Protein AF-H0EUZ5-F1 (afdb_monomer)

Organism: Glarea lozoyensis (strain ATCC 74030 / MF5533) (NCBI:txid1104152)

Structure (mmCIF, N/CA/C/O backbone):
data_AF-H0EUZ5-F1
#
_entry.id   AF-H0EUZ5-F1
#
loop_
_atom_site.group_PDB
_atom_site.id
_atom_site.type_symbol
_atom_site.label_atom_id
_atom_site.label_alt_id
_atom_site.label_comp_id
_atom_site.label_asym_id
_atom_site.label_entity_id
_atom_site.label_seq_id
_atom_site.pdbx_PDB_ins_code
_atom_site.Cartn_x
_atom_site.Cartn_y
_atom_site.Cartn_z
_atom_site.occupancy
_atom_site.B_iso_or_equiv
_atom_site.auth_seq_id
_atom_site.auth_comp_id
_atom_site.auth_asym_id
_atom_site.auth_atom_id
_atom_site.pdbx_PDB_model_num
ATOM 1 N N . MET A 1 1 ? 1.566 -25.638 5.593 1.00 49.09 1 MET A N 1
ATOM 2 C CA . MET A 1 1 ? 2.694 -25.574 6.559 1.00 49.09 1 MET A CA 1
ATOM 3 C C . MET A 1 1 ? 3.064 -24.115 6.794 1.00 49.09 1 MET A C 1
ATOM 5 O O . MET A 1 1 ? 2.812 -23.315 5.905 1.00 49.09 1 MET A O 1
ATOM 9 N N . ARG A 1 2 ? 3.660 -23.761 7.942 1.00 77.12 2 ARG A N 1
ATOM 10 C CA . ARG A 1 2 ? 4.286 -22.441 8.168 1.00 77.12 2 ARG A CA 1
ATOM 11 C C . ARG A 1 2 ? 5.804 -22.617 8.053 1.00 77.12 2 ARG A C 1
ATOM 13 O O . ARG A 1 2 ? 6.434 -23.041 9.011 1.00 77.12 2 ARG A O 1
ATOM 20 N N . GLY A 1 3 ? 6.345 -22.430 6.847 1.00 88.50 3 GLY A N 1
ATOM 21 C CA . GLY A 1 3 ? 7.691 -22.904 6.476 1.00 88.50 3 GLY A CA 1
ATOM 22 C C . GLY A 1 3 ? 8.871 -22.151 7.104 1.00 88.50 3 GLY A C 1
ATOM 23 O O . GLY A 1 3 ? 9.966 -22.698 7.162 1.00 88.50 3 GLY A O 1
ATOM 24 N N . SER A 1 4 ? 8.654 -20.929 7.594 1.00 92.00 4 SER A N 1
ATOM 25 C CA . SER A 1 4 ? 9.630 -20.151 8.363 1.00 92.00 4 SER A CA 1
ATOM 26 C C . SER A 1 4 ? 8.898 -19.291 9.403 1.00 92.00 4 SER A C 1
ATOM 28 O O . SER A 1 4 ? 7.785 -18.842 9.113 1.00 92.00 4 SER A O 1
ATOM 30 N N . PRO A 1 5 ? 9.479 -19.034 10.592 1.00 90.06 5 PRO A N 1
ATOM 31 C CA . PRO A 1 5 ? 8.932 -18.078 11.557 1.00 90.06 5 PRO A CA 1
ATOM 32 C C . PRO A 1 5 ? 9.196 -16.608 11.182 1.00 90.06 5 PRO A C 1
ATOM 34 O O . PRO A 1 5 ? 8.524 -15.728 11.711 1.00 90.06 5 PRO A O 1
ATOM 37 N N . LEU A 1 6 ? 10.165 -16.331 10.300 1.00 92.25 6 LEU A N 1
ATOM 38 C CA . LEU A 1 6 ? 10.558 -14.979 9.887 1.00 92.25 6 LEU A CA 1
ATOM 39 C C . LEU A 1 6 ? 11.076 -14.976 8.439 1.00 92.25 6 LEU A C 1
ATOM 41 O O . LEU A 1 6 ? 11.620 -15.972 7.960 1.00 92.25 6 LEU A O 1
ATOM 45 N N . GLY A 1 7 ? 10.939 -13.847 7.748 1.00 91.69 7 GLY A N 1
ATOM 46 C CA . GLY A 1 7 ? 11.556 -13.592 6.448 1.00 91.69 7 GLY A CA 1
ATOM 47 C C . GLY A 1 7 ? 12.096 -12.166 6.380 1.00 91.69 7 GLY A C 1
ATOM 48 O O . GLY A 1 7 ? 11.590 -11.278 7.062 1.00 91.69 7 GLY A O 1
ATOM 49 N N . VAL A 1 8 ? 13.122 -11.954 5.557 1.00 91.06 8 VAL A N 1
ATOM 50 C CA . VAL A 1 8 ? 13.682 -10.631 5.251 1.00 91.06 8 VAL A CA 1
ATOM 51 C C . VAL A 1 8 ? 13.545 -10.408 3.750 1.00 91.06 8 VAL A C 1
ATOM 53 O O . VAL A 1 8 ? 13.836 -11.305 2.962 1.00 91.06 8 VAL A O 1
ATOM 56 N N . GLY A 1 9 ? 13.093 -9.221 3.357 1.00 88.12 9 GLY A N 1
ATOM 57 C CA . GLY A 1 9 ? 12.914 -8.835 1.961 1.00 88.12 9 GLY A CA 1
ATOM 58 C C . GLY A 1 9 ? 13.199 -7.352 1.757 1.00 88.12 9 GLY A C 1
ATOM 59 O O . GLY A 1 9 ? 13.619 -6.652 2.677 1.00 88.12 9 GLY A O 1
ATOM 60 N N . THR A 1 10 ? 12.946 -6.864 0.548 1.00 84.06 10 THR A N 1
ATOM 61 C CA . THR A 1 10 ? 13.006 -5.439 0.208 1.00 84.06 10 THR A CA 1
ATOM 62 C C . THR A 1 10 ? 11.637 -4.982 -0.280 1.00 84.06 10 THR A C 1
ATOM 64 O O . THR A 1 10 ? 10.907 -5.745 -0.903 1.00 84.06 10 THR A O 1
ATOM 67 N N . ASP A 1 11 ? 11.258 -3.736 0.001 1.00 78.88 11 ASP A N 1
ATOM 68 C CA . ASP A 1 11 ? 9.996 -3.163 -0.470 1.00 78.88 11 ASP A CA 1
ATOM 69 C C . ASP A 1 11 ? 10.265 -1.796 -1.089 1.00 78.88 11 ASP A C 1
ATOM 71 O O . ASP A 1 11 ? 10.503 -0.810 -0.391 1.00 78.88 11 ASP A O 1
ATOM 75 N N . ILE A 1 12 ? 10.201 -1.733 -2.416 1.00 80.75 12 ILE A N 1
ATOM 76 C CA . ILE A 1 12 ? 10.247 -0.473 -3.158 1.00 80.75 12 ILE A CA 1
ATOM 77 C C . ILE A 1 12 ? 8.805 -0.013 -3.419 1.00 80.75 12 ILE A C 1
ATOM 79 O O . ILE A 1 12 ? 8.372 0.975 -2.826 1.00 80.75 12 ILE A O 1
ATOM 83 N N . GLY A 1 13 ? 8.036 -0.780 -4.201 1.00 81.06 13 GLY A N 1
ATOM 84 C CA . GLY A 1 13 ? 6.634 -0.484 -4.538 1.00 81.06 13 GLY A CA 1
ATOM 85 C C . GLY A 1 13 ? 5.563 -1.317 -3.814 1.00 81.06 13 GLY A C 1
ATOM 86 O O . GLY A 1 13 ? 4.389 -1.141 -4.105 1.00 81.06 13 GLY A O 1
ATOM 87 N N . GLY A 1 14 ? 5.919 -2.217 -2.890 1.00 84.81 14 GLY A N 1
ATOM 88 C CA . GLY A 1 14 ? 4.963 -3.159 -2.275 1.00 84.81 14 GLY A CA 1
ATOM 89 C C . GLY A 1 14 ? 5.522 -4.528 -1.883 1.00 84.81 14 GLY A C 1
ATOM 90 O O . GLY A 1 14 ? 4.814 -5.309 -1.259 1.00 84.81 14 GLY A O 1
ATOM 91 N N . SER A 1 15 ? 6.767 -4.847 -2.242 1.00 90.62 15 SER A N 1
ATOM 92 C CA . SER A 1 15 ? 7.254 -6.234 -2.294 1.00 90.62 15 SER A CA 1
ATOM 93 C C . SER A 1 15 ? 7.484 -6.952 -0.948 1.00 90.62 15 SER A C 1
ATOM 95 O O . SER A 1 15 ? 7.800 -8.137 -0.970 1.00 90.62 15 SER A O 1
ATOM 97 N N . ILE A 1 16 ? 7.272 -6.299 0.204 1.00 89.06 16 ILE A N 1
ATOM 98 C CA . ILE A 1 16 ? 7.071 -6.983 1.502 1.00 89.06 16 ILE A CA 1
ATOM 99 C C . ILE A 1 16 ? 5.571 -7.066 1.807 1.00 89.06 16 ILE A C 1
ATOM 101 O O . ILE A 1 16 ? 5.042 -8.129 2.124 1.00 89.06 16 ILE A O 1
ATOM 105 N N . ARG A 1 17 ? 4.871 -5.935 1.687 1.00 91.69 17 ARG A N 1
ATOM 106 C CA . ARG A 1 17 ? 3.477 -5.766 2.119 1.00 91.69 17 ARG A CA 1
ATOM 107 C C . ARG A 1 17 ? 2.480 -6.588 1.299 1.00 91.69 17 ARG A C 1
ATOM 109 O O . ARG A 1 17 ? 1.620 -7.235 1.882 1.00 91.69 17 ARG A O 1
ATOM 116 N N . ILE A 1 18 ? 2.630 -6.632 -0.026 1.00 92.25 18 ILE A N 1
ATOM 117 C CA . ILE A 1 18 ? 1.763 -7.394 -0.943 1.00 92.25 18 ILE A CA 1
ATOM 118 C C . ILE A 1 18 ? 1.822 -8.910 -0.662 1.00 92.25 18 ILE A C 1
ATOM 120 O O . ILE A 1 18 ? 0.768 -9.495 -0.407 1.00 92.25 18 ILE A O 1
ATOM 124 N N . PRO A 1 19 ? 2.998 -9.579 -0.648 1.00 94.19 19 PRO A N 1
ATOM 125 C CA . PRO A 1 19 ? 3.043 -11.002 -0.321 1.00 94.19 19 PRO A CA 1
ATOM 126 C C . PRO A 1 19 ? 2.633 -11.288 1.129 1.00 94.19 19 PRO A C 1
ATOM 128 O O . PRO A 1 19 ? 2.000 -12.319 1.358 1.00 94.19 19 PRO A O 1
ATOM 131 N N . SER A 1 20 ? 2.904 -10.393 2.092 1.00 92.38 20 SER A N 1
ATOM 132 C CA . SER A 1 20 ? 2.361 -10.547 3.449 1.00 92.38 20 SER A CA 1
ATOM 133 C C . SER A 1 20 ? 0.829 -10.494 3.466 1.00 92.38 20 SER A C 1
ATOM 135 O O . SER A 1 20 ? 0.216 -11.388 4.046 1.00 92.38 20 SER A O 1
ATOM 137 N N . ALA A 1 21 ? 0.203 -9.536 2.771 1.00 93.56 21 ALA A N 1
ATOM 138 C CA . ALA A 1 21 ? -1.253 -9.428 2.665 1.00 93.56 21 ALA A CA 1
ATOM 139 C C . ALA A 1 21 ? -1.886 -10.715 2.115 1.00 93.56 21 ALA A C 1
ATOM 141 O O . ALA A 1 21 ? -2.706 -11.336 2.791 1.00 93.56 21 ALA A O 1
ATOM 142 N N . PHE A 1 22 ? -1.446 -11.165 0.935 1.00 93.31 22 PHE A N 1
ATOM 143 C CA . PHE A 1 22 ? -2.007 -12.344 0.259 1.00 93.31 22 PHE A CA 1
ATOM 144 C C . PHE A 1 22 ? -1.802 -13.661 1.031 1.00 93.31 22 PHE A C 1
ATOM 146 O O . PHE A 1 22 ? -2.534 -14.621 0.804 1.00 93.31 22 PHE A O 1
ATOM 153 N N . ASN A 1 23 ? -0.837 -13.721 1.956 1.00 93.44 23 ASN A N 1
ATOM 154 C CA . ASN A 1 23 ? -0.576 -14.898 2.794 1.00 93.44 23 ASN A CA 1
ATOM 155 C C . ASN A 1 23 ? -1.102 -14.758 4.238 1.00 93.44 23 ASN A C 1
ATOM 157 O O . ASN A 1 23 ? -0.876 -15.653 5.055 1.00 93.44 23 ASN A O 1
ATOM 161 N N . GLY A 1 24 ? -1.796 -13.664 4.579 1.00 92.00 24 GLY A N 1
ATOM 162 C CA . GLY A 1 24 ? -2.317 -13.429 5.932 1.00 92.00 24 GLY A CA 1
ATOM 163 C C . GLY A 1 24 ? -1.220 -13.231 6.985 1.00 92.00 24 GLY A C 1
ATOM 164 O O . GLY A 1 24 ? -1.375 -13.645 8.135 1.00 92.00 24 GLY A O 1
ATOM 165 N N . LEU A 1 25 ? -0.094 -12.644 6.581 1.00 92.88 25 LEU A N 1
ATOM 166 C CA . LEU A 1 25 ? 1.075 -12.372 7.414 1.00 92.88 25 LEU A CA 1
ATOM 167 C C . LEU A 1 25 ? 1.174 -10.879 7.746 1.00 92.88 25 LEU A C 1
ATOM 169 O O . LEU A 1 25 ? 0.612 -10.024 7.064 1.00 92.88 25 LEU A O 1
ATOM 173 N N . TYR A 1 26 ? 1.960 -10.568 8.772 1.00 92.25 26 TYR A N 1
ATOM 174 C CA . TYR A 1 26 ? 2.408 -9.203 9.036 1.00 92.25 26 TYR A CA 1
ATOM 175 C C . TYR A 1 26 ? 3.573 -8.840 8.094 1.00 92.25 26 TYR A C 1
ATOM 177 O O . TYR A 1 26 ? 4.283 -9.727 7.611 1.00 92.25 26 TYR A O 1
ATOM 185 N N . GLY A 1 27 ? 3.791 -7.557 7.801 1.00 88.56 27 GLY A N 1
ATOM 186 C CA . GLY A 1 27 ? 4.891 -7.120 6.930 1.00 88.56 27 GLY A CA 1
ATOM 187 C C . GLY A 1 27 ? 5.216 -5.634 7.055 1.00 88.56 27 GLY A C 1
ATOM 188 O O . GLY A 1 27 ? 4.403 -4.794 6.680 1.00 88.56 27 GLY A O 1
ATOM 189 N N . LEU A 1 28 ? 6.415 -5.314 7.549 1.00 87.31 28 LEU A N 1
ATOM 190 C CA . LEU A 1 28 ? 6.879 -3.951 7.829 1.00 87.31 28 LEU A CA 1
ATOM 191 C C . LEU A 1 28 ? 7.831 -3.428 6.737 1.00 87.31 28 LEU A C 1
ATOM 193 O O . LEU A 1 28 ? 8.792 -4.107 6.377 1.00 87.31 28 LEU A O 1
ATOM 197 N N . LYS A 1 29 ? 7.631 -2.184 6.284 1.00 81.31 29 LYS A N 1
ATOM 198 C CA . LYS A 1 29 ? 8.659 -1.358 5.627 1.00 81.31 29 LYS A CA 1
ATOM 199 C C . LYS A 1 29 ? 9.165 -0.289 6.618 1.00 81.31 29 LYS A C 1
ATOM 201 O O . LYS A 1 29 ? 8.488 0.727 6.755 1.00 81.31 29 LYS A O 1
ATOM 206 N N . PRO A 1 30 ? 10.331 -0.480 7.265 1.00 74.31 30 PRO A N 1
ATOM 207 C CA . PRO A 1 30 ? 10.864 0.443 8.274 1.00 74.31 30 PRO A CA 1
ATOM 208 C C . PRO A 1 30 ? 11.352 1.788 7.702 1.00 74.31 30 PRO A C 1
ATOM 210 O O . PRO A 1 30 ? 11.624 1.914 6.503 1.00 74.31 30 PRO A O 1
ATOM 213 N N . THR A 1 31 ? 11.516 2.781 8.581 1.00 63.91 31 THR A N 1
ATOM 214 C CA . THR A 1 31 ? 12.093 4.109 8.311 1.00 63.91 31 THR A CA 1
ATOM 215 C C . THR A 1 31 ? 13.015 4.698 9.388 1.00 63.91 31 THR A C 1
ATOM 217 O O . THR A 1 31 ? 13.812 5.567 9.030 1.00 63.91 31 THR A O 1
ATOM 220 N N . GLY A 1 32 ? 12.943 4.280 10.654 1.00 49.34 32 GLY A N 1
ATOM 221 C CA . GLY A 1 32 ? 13.714 4.827 11.786 1.00 49.34 32 GLY A CA 1
ATOM 222 C C . GLY A 1 32 ? 12.918 4.908 13.101 1.00 49.34 32 GLY A C 1
ATOM 223 O O . GLY A 1 32 ? 11.701 4.801 13.089 1.00 49.34 32 GLY A O 1
ATOM 224 N N . THR A 1 33 ? 13.604 5.097 14.231 1.00 37.22 33 THR A N 1
ATOM 225 C CA . THR A 1 33 ? 13.121 4.678 15.566 1.00 37.22 33 THR A CA 1
ATOM 226 C C . THR A 1 33 ? 12.566 5.799 16.473 1.00 37.22 33 THR A C 1
ATOM 228 O O . THR A 1 33 ? 13.329 6.712 16.817 1.00 37.22 33 THR A O 1
ATOM 231 N N . ILE A 1 34 ? 11.319 5.689 16.963 1.00 47.00 34 ILE A N 1
ATOM 232 C CA . ILE A 1 34 ? 10.728 6.448 18.094 1.00 47.00 34 ILE A CA 1
ATOM 233 C C . ILE A 1 34 ? 9.673 5.595 18.848 1.00 47.00 34 ILE A C 1
ATOM 235 O O . ILE A 1 34 ? 8.703 5.132 18.256 1.00 47.00 34 ILE A O 1
ATOM 239 N N . ASN A 1 35 ? 9.789 5.526 20.184 1.00 48.91 35 ASN A N 1
ATOM 240 C CA . ASN A 1 35 ? 8.857 4.853 21.113 1.00 48.91 35 ASN A CA 1
ATOM 241 C C . ASN A 1 35 ? 7.385 5.364 21.084 1.00 48.91 35 ASN A C 1
ATOM 243 O O . ASN A 1 35 ? 7.139 6.547 20.808 1.00 48.91 35 ASN A O 1
ATOM 247 N N . PRO A 1 36 ? 6.405 4.528 21.491 1.00 54.78 36 PRO A N 1
ATOM 248 C CA . PRO A 1 36 ? 4.981 4.874 21.540 1.00 54.78 36 PRO A CA 1
ATOM 249 C C . PRO A 1 36 ? 4.582 5.753 22.745 1.00 54.78 36 PRO A C 1
ATOM 251 O O . PRO A 1 36 ? 5.162 5.637 23.829 1.00 54.78 36 PRO A O 1
ATOM 254 N N . PRO A 1 37 ? 3.532 6.588 22.611 1.00 55.91 37 PRO A N 1
ATOM 255 C CA . PRO A 1 37 ? 2.897 7.285 23.727 1.00 55.91 37 PRO A CA 1
ATOM 256 C C . PRO A 1 37 ? 1.645 6.541 24.241 1.00 55.91 37 PRO A C 1
ATOM 258 O O . PRO A 1 37 ? 0.758 6.177 23.472 1.00 55.91 37 PRO A O 1
ATOM 261 N N . SER A 1 38 ? 1.507 6.389 25.560 1.00 63.91 38 SER A N 1
ATOM 262 C CA . SER A 1 38 ? 0.356 5.742 26.217 1.00 63.91 38 SER A CA 1
ATOM 263 C C . SER A 1 38 ? -0.889 6.648 26.288 1.00 63.91 38 SER A C 1
ATOM 265 O O . SER A 1 38 ? -1.308 7.082 27.363 1.00 63.91 38 SER A O 1
ATOM 267 N N . ARG A 1 39 ? -1.487 6.966 25.132 1.00 76.31 39 ARG A N 1
ATOM 268 C CA . ARG A 1 39 ? -2.621 7.906 25.002 1.00 76.31 39 ARG A CA 1
ATOM 269 C C . ARG A 1 39 ? -3.702 7.447 24.016 1.00 76.31 39 ARG A C 1
ATOM 271 O O . ARG A 1 39 ? -3.495 6.525 23.236 1.00 76.31 39 ARG A O 1
ATOM 278 N N . LYS A 1 40 ? -4.830 8.175 23.987 1.00 82.81 40 LYS A N 1
ATOM 279 C CA . LYS A 1 40 ? -5.768 8.153 22.850 1.00 82.81 40 LYS A CA 1
ATOM 280 C C . LYS A 1 40 ? -5.005 8.495 21.562 1.00 82.81 40 LYS A C 1
ATOM 282 O O . LYS A 1 40 ? -4.223 9.447 21.539 1.00 82.81 40 LYS A O 1
ATOM 287 N N . LEU A 1 41 ? -5.263 7.732 20.506 1.00 83.69 41 LEU A N 1
ATOM 288 C CA . LEU A 1 41 ? -4.671 7.907 19.175 1.00 83.69 41 LEU A CA 1
ATOM 289 C C . LEU A 1 41 ? -5.706 8.465 18.195 1.00 83.69 41 LEU A C 1
ATO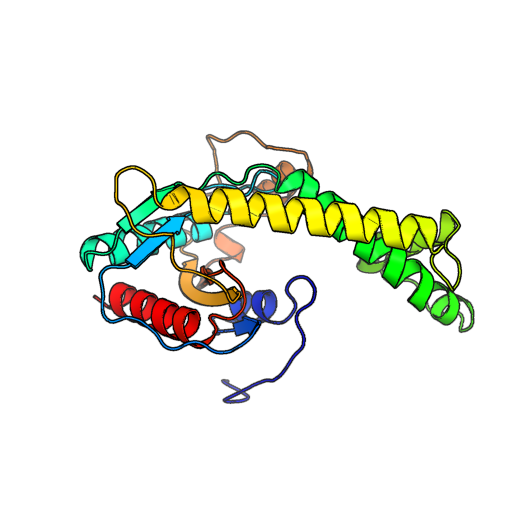M 291 O O . LEU A 1 41 ? -6.912 8.304 18.423 1.00 83.69 41 LEU A O 1
ATOM 295 N N . ARG A 1 42 ? -5.231 9.103 17.120 1.00 86.88 42 ARG A N 1
ATOM 296 C CA . ARG A 1 42 ? -6.073 9.630 16.036 1.00 86.88 42 ARG A CA 1
ATOM 297 C C . ARG A 1 42 ? -5.626 9.049 14.699 1.00 86.88 42 ARG A C 1
ATOM 299 O O . ARG A 1 42 ? -4.526 9.355 14.247 1.00 86.88 42 ARG A O 1
ATOM 306 N N . PHE A 1 43 ? -6.494 8.253 14.083 1.00 86.81 43 PHE A N 1
ATOM 307 C CA . PHE A 1 43 ? -6.247 7.559 12.821 1.00 86.81 43 PHE A CA 1
ATOM 308 C C . PHE A 1 43 ? -7.027 8.208 11.673 1.00 86.81 43 PHE A C 1
ATOM 310 O O . PHE A 1 43 ? -8.243 8.388 11.766 1.00 86.81 43 PHE A O 1
ATOM 317 N N . GLY A 1 44 ? -6.348 8.497 10.566 1.00 90.69 44 GLY A N 1
ATOM 318 C CA . GLY A 1 44 ? -6.999 8.788 9.290 1.00 90.69 44 GLY A CA 1
ATOM 319 C C . GLY A 1 44 ? -7.285 7.491 8.540 1.00 90.69 44 GLY A C 1
ATOM 320 O O . GLY A 1 44 ? -6.403 6.641 8.436 1.00 90.69 44 GLY A O 1
ATOM 321 N N . ILE A 1 45 ? -8.493 7.327 8.003 1.00 92.56 45 ILE A N 1
ATOM 322 C CA . ILE A 1 45 ? -8.875 6.148 7.216 1.00 92.56 45 ILE A CA 1
ATOM 323 C C . ILE A 1 45 ? -9.234 6.531 5.778 1.00 92.56 45 ILE A C 1
ATOM 325 O O . ILE A 1 45 ? -10.013 7.450 5.541 1.00 92.56 45 ILE A O 1
ATOM 329 N N . ILE A 1 46 ? -8.674 5.802 4.813 1.00 94.31 46 ILE A N 1
ATOM 330 C CA . ILE A 1 46 ? -9.124 5.809 3.417 1.00 94.31 46 ILE A CA 1
ATOM 331 C C . ILE A 1 46 ? -10.101 4.636 3.294 1.00 94.31 46 ILE A C 1
ATOM 333 O O . ILE A 1 46 ? -9.679 3.482 3.310 1.00 94.31 46 ILE A O 1
ATOM 337 N N . SER A 1 47 ? -11.405 4.916 3.287 1.00 91.19 47 SER A N 1
ATOM 338 C CA . SER A 1 47 ? -12.451 3.912 3.548 1.00 91.19 47 SER A CA 1
ATOM 339 C C . SER A 1 47 ? -12.985 3.166 2.319 1.00 91.19 47 SER A C 1
ATOM 341 O O . SER A 1 47 ? -13.514 2.066 2.477 1.00 91.19 47 SER A O 1
ATOM 343 N N . ASP A 1 48 ? -12.847 3.729 1.113 1.00 92.00 48 ASP A N 1
ATOM 344 C CA . ASP A 1 48 ? -13.460 3.191 -0.115 1.00 92.00 48 ASP A CA 1
ATOM 345 C C . ASP A 1 48 ? -12.513 3.115 -1.324 1.00 92.00 48 ASP A C 1
ATOM 347 O O . ASP A 1 48 ? -12.471 2.085 -1.996 1.00 92.00 48 ASP A O 1
ATOM 351 N N . ASN A 1 49 ? -11.759 4.179 -1.618 1.00 94.31 49 ASN A N 1
ATOM 352 C CA . ASN A 1 49 ? -10.885 4.270 -2.790 1.00 94.31 49 ASN A CA 1
ATOM 353 C C . ASN A 1 49 ? -9.693 5.211 -2.546 1.00 94.31 49 ASN A C 1
ATOM 355 O O . ASN A 1 49 ? -9.787 6.112 -1.713 1.00 94.31 49 ASN A O 1
ATOM 359 N N . ASP A 1 50 ? -8.596 5.026 -3.286 1.00 93.62 50 ASP A N 1
ATOM 360 C 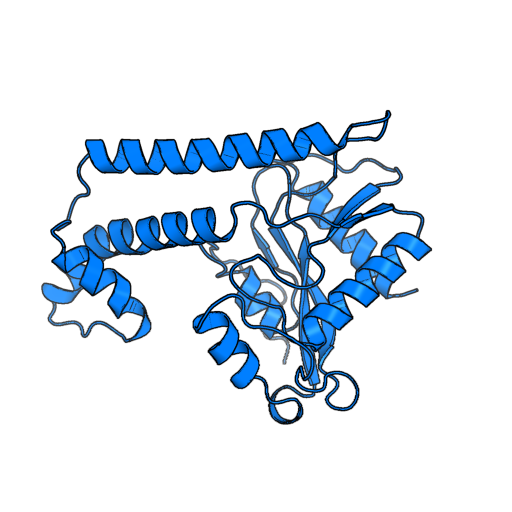CA . ASP A 1 50 ? -7.395 5.882 -3.240 1.00 93.62 50 ASP A CA 1
ATOM 361 C C . ASP A 1 50 ? -7.357 6.949 -4.359 1.00 93.62 50 ASP A C 1
ATOM 363 O O . ASP A 1 50 ? -6.320 7.547 -4.635 1.00 93.62 50 ASP A O 1
ATOM 367 N N . GLY A 1 51 ? -8.485 7.200 -5.028 1.00 94.44 51 GLY A N 1
ATOM 368 C CA . GLY A 1 51 ? -8.583 8.109 -6.174 1.00 94.44 51 GLY A CA 1
ATOM 369 C C . GLY A 1 51 ? -8.104 7.530 -7.516 1.00 94.44 51 GLY A C 1
ATOM 370 O O . GLY A 1 51 ? -8.498 8.057 -8.556 1.00 94.44 51 GLY A O 1
ATOM 371 N N . GLU A 1 52 ? -7.327 6.442 -7.527 1.00 93.81 52 GLU A N 1
ATOM 372 C CA . GLU A 1 52 ? -6.926 5.700 -8.736 1.00 93.81 52 GLU A CA 1
ATOM 373 C C . GLU A 1 52 ? -7.614 4.322 -8.804 1.00 93.81 52 GLU A C 1
ATOM 375 O O . GLU A 1 52 ? -7.934 3.847 -9.897 1.00 93.81 52 GLU A O 1
ATOM 380 N N . ILE A 1 53 ? -7.855 3.685 -7.656 1.00 94.69 53 ILE A N 1
ATOM 381 C CA . ILE A 1 53 ? -8.471 2.366 -7.494 1.00 94.69 53 ILE A CA 1
ATOM 382 C C . ILE A 1 53 ? -9.474 2.388 -6.332 1.00 94.69 53 ILE A C 1
ATOM 384 O O . ILE A 1 53 ? -9.190 2.834 -5.217 1.00 94.69 53 ILE A O 1
ATOM 388 N N . SER A 1 54 ? -10.648 1.825 -6.588 1.00 96.25 54 SER A N 1
ATOM 389 C CA . SER A 1 54 ? -11.677 1.497 -5.610 1.00 96.25 54 SER A CA 1
ATOM 390 C C . SER A 1 54 ? -11.385 0.137 -4.980 1.00 96.25 54 SER A C 1
ATOM 392 O O . SER A 1 54 ? -11.054 -0.826 -5.672 1.00 96.25 54 SER A O 1
ATOM 394 N N . ALA A 1 55 ? -11.520 0.023 -3.662 1.00 95.50 55 ALA A N 1
ATOM 395 C CA . ALA A 1 55 ? -11.209 -1.196 -2.925 1.00 95.50 55 ALA A CA 1
ATOM 396 C C . ALA A 1 55 ? -12.244 -2.306 -3.192 1.00 95.50 55 ALA A C 1
ATOM 398 O O . ALA A 1 55 ? -13.445 -2.042 -3.328 1.00 95.50 55 ALA A O 1
ATOM 399 N N . HIS A 1 56 ? -11.820 -3.571 -3.261 1.00 96.38 56 HIS A N 1
ATOM 400 C CA . HIS A 1 56 ? -12.763 -4.693 -3.354 1.00 96.38 56 HIS A CA 1
ATOM 401 C C . HIS A 1 56 ? -13.616 -4.811 -2.071 1.00 96.38 56 HIS A C 1
ATOM 403 O O . HIS A 1 56 ? -13.130 -4.463 -0.988 1.00 96.38 56 HIS A O 1
ATOM 409 N N . PRO A 1 57 ? -14.856 -5.338 -2.152 1.00 96.62 57 PRO A N 1
ATOM 410 C CA . PRO A 1 57 ? -15.757 -5.523 -1.007 1.00 96.62 57 PRO A CA 1
ATOM 411 C C . PRO A 1 57 ? -15.123 -6.065 0.296 1.00 96.62 57 PRO A C 1
ATOM 413 O O . PRO A 1 57 ? -15.337 -5.434 1.338 1.00 96.62 57 PRO A O 1
ATOM 416 N N . PRO A 1 58 ? -14.285 -7.131 0.293 1.00 97.12 58 PRO A N 1
ATOM 417 C CA . PRO A 1 58 ? -13.682 -7.639 1.529 1.00 97.12 58 PRO A CA 1
ATOM 418 C C . PRO A 1 58 ? -12.735 -6.634 2.201 1.00 97.12 58 PRO A C 1
ATOM 420 O O . PRO A 1 58 ? -12.650 -6.590 3.430 1.00 97.12 58 PRO A O 1
ATOM 423 N N . ILE A 1 59 ? -12.051 -5.790 1.421 1.00 96.69 59 ILE A N 1
ATOM 424 C CA . ILE A 1 59 ? -11.146 -4.756 1.940 1.00 96.69 59 ILE A CA 1
ATOM 425 C C . ILE A 1 59 ? -11.950 -3.652 2.639 1.00 96.69 59 ILE A C 1
ATOM 427 O O . ILE A 1 59 ? -11.609 -3.266 3.757 1.00 96.69 59 ILE A O 1
ATOM 431 N N . VAL A 1 60 ? -13.059 -3.205 2.035 1.00 96.19 60 VAL A N 1
ATOM 432 C CA . VAL A 1 60 ? -13.981 -2.219 2.638 1.00 96.19 60 VAL A CA 1
ATOM 433 C C . VAL A 1 60 ? -14.585 -2.760 3.936 1.00 96.19 60 VAL A C 1
ATOM 435 O O . VAL A 1 60 ? -14.620 -2.055 4.947 1.00 96.19 60 VAL A O 1
ATOM 438 N N . ARG A 1 61 ? -14.987 -4.039 3.963 1.00 96.62 61 ARG A N 1
ATOM 439 C CA . ARG A 1 61 ? -15.442 -4.697 5.197 1.00 96.62 61 ARG A CA 1
ATOM 440 C C . ARG A 1 61 ? -14.341 -4.737 6.260 1.00 96.62 61 ARG A C 1
ATOM 442 O O . ARG A 1 61 ? -14.617 -4.432 7.419 1.00 96.62 61 ARG A O 1
ATOM 449 N N . GLY A 1 62 ? -13.101 -5.048 5.881 1.00 96.06 62 GLY A N 1
ATOM 450 C CA . GLY A 1 62 ? -11.940 -4.991 6.774 1.00 96.06 62 GLY A CA 1
ATOM 451 C C . GLY A 1 62 ? -11.708 -3.594 7.364 1.00 96.06 62 GLY A C 1
ATOM 452 O O . GLY A 1 62 ? -11.520 -3.461 8.576 1.00 96.06 62 GLY A O 1
ATOM 453 N N . LEU A 1 63 ? -11.768 -2.547 6.535 1.00 96.38 63 LEU A N 1
ATOM 454 C CA . LEU A 1 63 ? -11.649 -1.142 6.949 1.00 96.38 63 LEU A CA 1
ATOM 455 C C . LEU A 1 63 ? -12.751 -0.759 7.949 1.00 96.38 63 LEU A C 1
ATOM 457 O O . LEU A 1 63 ? -12.452 -0.227 9.019 1.00 96.38 63 LEU A O 1
ATOM 461 N N . ALA A 1 64 ? -14.007 -1.109 7.659 1.00 96.50 64 ALA A N 1
ATOM 462 C CA . ALA A 1 64 ? -15.144 -0.857 8.545 1.00 96.50 64 ALA A CA 1
ATOM 463 C C . ALA A 1 64 ? -15.051 -1.625 9.880 1.00 96.50 64 ALA A C 1
ATOM 465 O O . ALA A 1 64 ? -15.370 -1.070 10.935 1.00 96.50 64 ALA A O 1
ATOM 466 N N . MET A 1 65 ? -14.578 -2.878 9.862 1.00 96.00 65 MET A N 1
ATOM 467 C CA . MET A 1 65 ? -14.307 -3.666 11.073 1.00 96.00 65 MET A CA 1
ATOM 468 C C . MET A 1 65 ? -13.230 -3.005 11.942 1.00 96.00 65 MET A C 1
ATOM 470 O O . MET A 1 65 ? -13.440 -2.827 13.141 1.00 96.00 65 MET A O 1
ATOM 474 N N . THR A 1 66 ? -12.111 -2.595 11.338 1.00 93.38 66 THR A N 1
ATOM 475 C CA . THR A 1 66 ? -10.997 -1.930 12.034 1.00 93.38 66 THR A CA 1
ATOM 476 C C . THR A 1 66 ? -11.415 -0.582 12.618 1.00 93.38 66 THR A C 1
ATOM 478 O O . THR A 1 66 ? -11.157 -0.330 13.794 1.00 93.38 66 THR A O 1
ATOM 481 N N . LYS A 1 67 ? -12.134 0.248 11.849 1.00 95.31 67 LYS A N 1
ATOM 482 C CA . LYS A 1 67 ? -12.688 1.527 12.319 1.00 95.31 67 LYS A CA 1
ATOM 483 C C . LYS A 1 67 ? -13.550 1.335 13.569 1.00 95.31 67 LYS A C 1
ATOM 485 O O . LYS A 1 67 ? -13.253 1.905 14.616 1.00 95.31 67 LYS A O 1
ATOM 490 N N . LYS A 1 68 ? -14.541 0.442 13.490 1.00 96.12 68 LYS A N 1
ATOM 491 C CA . LYS A 1 68 ? -15.451 0.127 14.600 1.00 96.12 68 LYS A CA 1
ATOM 492 C C . LYS A 1 68 ? -14.723 -0.433 15.829 1.00 96.12 68 LYS A C 1
ATOM 494 O O . LYS A 1 68 ? -15.125 -0.145 16.955 1.00 96.12 68 LYS A O 1
ATOM 499 N N . ALA A 1 69 ? -13.678 -1.238 15.635 1.00 92.12 69 ALA A N 1
ATOM 500 C CA . ALA A 1 69 ? -12.870 -1.784 16.726 1.00 92.12 69 ALA A CA 1
ATOM 501 C C . ALA A 1 69 ? -12.055 -0.691 17.443 1.00 92.12 69 ALA A C 1
ATOM 503 O O . ALA A 1 69 ? -12.051 -0.634 18.672 1.00 92.12 69 ALA A O 1
ATOM 504 N N . LEU A 1 70 ? -11.430 0.216 16.687 1.00 89.75 70 LEU A N 1
ATOM 505 C CA . LEU A 1 70 ? -10.684 1.360 17.221 1.00 89.75 70 LEU A CA 1
ATOM 506 C C . LEU A 1 70 ? -11.591 2.352 17.965 1.00 89.75 70 LEU A C 1
ATOM 508 O O . LEU A 1 70 ? -11.261 2.766 19.076 1.00 89.75 70 LEU A O 1
ATOM 512 N N . GLU A 1 71 ? -12.757 2.675 17.402 1.00 93.75 71 GLU A N 1
ATOM 513 C CA . GLU A 1 71 ? -13.780 3.514 18.046 1.00 93.75 71 GLU A CA 1
ATOM 514 C C . GLU A 1 71 ? -14.297 2.874 19.349 1.00 93.75 71 GLU A C 1
ATOM 516 O O . GLU A 1 71 ? -14.375 3.541 20.382 1.00 93.75 71 GLU A O 1
ATOM 521 N N . LYS A 1 72 ? -14.569 1.558 19.346 1.00 93.19 72 LYS A N 1
ATOM 522 C CA . LYS A 1 72 ? -14.945 0.772 20.541 1.00 93.19 72 LYS A CA 1
ATOM 523 C C . LYS A 1 72 ? -13.858 0.786 21.624 1.00 93.19 72 LYS A C 1
ATOM 525 O O . LYS A 1 72 ? -14.189 0.785 22.807 1.00 93.19 72 LYS A O 1
ATOM 530 N N . ALA A 1 73 ? -12.584 0.813 21.234 1.00 87.12 73 ALA A N 1
ATOM 531 C CA . ALA A 1 73 ? -11.441 0.941 22.139 1.00 87.12 73 ALA A CA 1
ATOM 532 C C . ALA A 1 73 ? -11.157 2.398 22.582 1.00 87.12 73 ALA A C 1
ATOM 534 O O . ALA A 1 73 ? -10.241 2.635 23.367 1.00 87.12 73 ALA A O 1
ATOM 535 N N . GLY A 1 74 ? -11.955 3.377 22.135 1.00 89.81 74 GLY A N 1
ATOM 536 C CA . GLY A 1 74 ? -11.858 4.783 22.545 1.00 89.81 74 GLY A CA 1
ATOM 537 C C . GLY A 1 74 ? -10.873 5.632 21.735 1.00 89.81 74 GLY A C 1
ATOM 538 O O . GLY A 1 74 ? -10.654 6.799 22.077 1.00 89.81 74 GLY A O 1
ATOM 539 N N . HIS A 1 75 ? -10.291 5.088 20.663 1.00 88.00 75 HIS A N 1
ATOM 540 C CA . HIS A 1 75 ? -9.49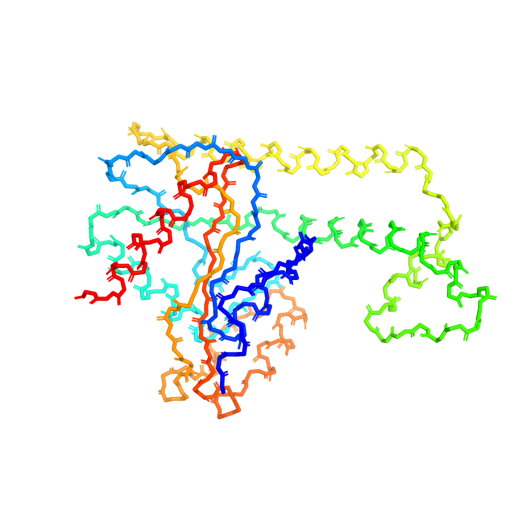9 5.860 19.704 1.00 88.00 75 HIS A CA 1
ATOM 541 C C . HIS A 1 75 ? -10.401 6.721 18.809 1.00 88.00 75 HIS A C 1
ATOM 543 O O . HIS A 1 75 ? -11.622 6.572 18.777 1.00 88.00 75 HIS A O 1
ATOM 549 N N . GLU A 1 76 ? -9.794 7.653 18.083 1.00 90.19 76 GLU A N 1
ATOM 550 C CA . GLU A 1 76 ? -10.479 8.454 17.069 1.00 90.19 76 GLU A CA 1
ATOM 551 C C . GLU A 1 76 ? -10.158 7.927 15.677 1.00 90.19 76 GLU A C 1
ATOM 553 O O . GLU A 1 76 ? -8.989 7.674 15.380 1.00 90.19 76 GLU A O 1
ATOM 558 N N . VAL A 1 77 ? -11.172 7.813 14.821 1.00 91.31 77 VAL A N 1
ATOM 559 C CA . VAL A 1 77 ? -10.996 7.472 13.409 1.00 91.31 77 VAL A CA 1
ATOM 560 C C . VAL A 1 77 ? -11.777 8.472 12.564 1.00 91.31 77 VAL A C 1
ATOM 562 O O . VAL A 1 77 ? -12.979 8.649 12.766 1.00 91.31 77 VAL A O 1
ATOM 565 N N . PHE A 1 78 ? -11.109 9.133 11.622 1.00 92.19 78 PHE A N 1
ATOM 566 C CA . PHE A 1 78 ? -11.711 10.137 10.743 1.00 92.19 78 PHE A CA 1
ATOM 567 C C . PHE A 1 78 ? -11.348 9.881 9.279 1.00 92.19 78 PHE A C 1
ATOM 569 O O . PHE A 1 78 ? -10.308 9.299 8.980 1.00 92.19 78 PHE A O 1
ATOM 576 N N . GLU A 1 79 ? -12.214 10.291 8.353 1.00 93.81 79 GLU A N 1
ATOM 577 C CA . GLU A 1 79 ? -11.988 10.066 6.922 1.00 93.81 79 GLU A CA 1
ATOM 578 C C . GLU A 1 79 ? -10.811 10.908 6.412 1.00 93.81 79 GLU A C 1
ATOM 580 O O . GLU A 1 79 ? -10.740 12.116 6.650 1.00 93.81 79 GLU A O 1
ATOM 585 N N . TRP A 1 80 ? -9.894 10.273 5.685 1.00 92.31 80 TRP A N 1
ATOM 586 C CA . TRP A 1 80 ? -8.714 10.904 5.109 1.00 92.31 80 TRP A CA 1
ATOM 587 C C . TRP A 1 80 ? -8.787 10.889 3.583 1.00 92.31 80 TRP A C 1
ATOM 589 O O . TRP A 1 80 ? -8.637 9.851 2.945 1.00 92.31 80 TRP A O 1
ATOM 599 N N . SER A 1 81 ? -8.995 12.057 2.977 1.00 92.44 81 SER A N 1
ATOM 600 C CA . SER A 1 81 ? -9.151 12.159 1.523 1.00 92.44 81 SER A CA 1
ATOM 601 C C . SER A 1 81 ? -7.834 11.870 0.773 1.00 92.44 81 SER A C 1
ATOM 603 O O . SER A 1 81 ? -6.799 12.470 1.110 1.00 92.44 81 SER A O 1
ATOM 605 N N . PRO A 1 82 ? -7.838 11.031 -0.283 1.00 92.38 82 PRO A N 1
ATOM 606 C CA . PRO A 1 82 ? -6.645 10.643 -1.043 1.00 92.38 82 PRO A CA 1
ATOM 607 C C . PRO A 1 82 ? -6.204 11.716 -2.064 1.00 92.38 82 PRO A C 1
ATOM 609 O O . PRO A 1 82 ? -5.856 11.421 -3.205 1.00 92.38 82 PRO A O 1
ATOM 612 N N . ASN A 1 83 ? -6.230 12.999 -1.684 1.00 91.88 83 ASN A N 1
ATOM 613 C CA . ASN A 1 83 ? -5.895 14.098 -2.596 1.00 91.88 83 ASN A CA 1
ATOM 614 C C . ASN A 1 83 ? -4.488 13.900 -3.183 1.00 91.88 83 ASN A C 1
ATOM 616 O O . ASN A 1 83 ? -3.539 13.631 -2.439 1.00 91.88 83 ASN A O 1
ATOM 620 N N . ASN A 1 84 ? -4.379 14.076 -4.500 1.00 90.75 84 ASN A N 1
ATOM 621 C CA . ASN A 1 84 ? -3.163 13.960 -5.311 1.00 90.75 84 ASN A CA 1
ATOM 622 C C . ASN A 1 84 ? -2.551 12.541 -5.358 1.00 90.75 84 ASN A C 1
ATOM 624 O O . ASN A 1 84 ? -1.449 12.371 -5.879 1.00 90.75 84 ASN A O 1
ATOM 628 N N . HIS A 1 85 ? -3.244 11.503 -4.862 1.00 93.69 85 HIS A N 1
ATOM 629 C CA . HIS A 1 85 ? -2.781 10.111 -4.978 1.00 93.69 85 HIS A CA 1
ATOM 630 C C . HIS A 1 85 ? -2.597 9.660 -6.444 1.00 93.69 85 HIS A C 1
ATOM 632 O O . HIS A 1 85 ? -1.529 9.114 -6.726 1.00 93.69 85 HIS A O 1
ATOM 638 N N . PRO A 1 86 ? -3.506 9.941 -7.407 1.00 93.19 86 PRO A N 1
ATOM 639 C CA . PRO A 1 86 ? -3.291 9.592 -8.819 1.00 93.19 86 PRO A CA 1
ATOM 640 C C . PRO A 1 86 ? -2.044 10.254 -9.421 1.00 93.19 86 PRO A C 1
ATOM 642 O O . PRO A 1 86 ? -1.259 9.602 -10.112 1.00 93.19 86 PRO A O 1
ATOM 645 N N . GLU A 1 87 ? -1.798 11.530 -9.109 1.00 93.62 87 GLU A N 1
ATOM 646 C CA . GLU A 1 87 ? -0.587 12.268 -9.491 1.00 93.62 87 GLU A CA 1
ATOM 647 C C . GLU A 1 87 ? 0.668 11.607 -8.912 1.00 93.62 87 GLU A C 1
ATOM 649 O O . GLU A 1 87 ? 1.625 11.338 -9.641 1.00 93.62 87 GLU A O 1
ATOM 654 N N . MET A 1 88 ? 0.655 11.301 -7.613 1.00 92.44 88 MET A N 1
ATOM 655 C CA . MET A 1 88 ? 1.765 10.652 -6.915 1.00 92.44 88 MET A CA 1
ATOM 656 C C . MET A 1 88 ? 2.056 9.257 -7.481 1.00 92.44 88 MET A C 1
ATOM 658 O O . MET A 1 88 ? 3.218 8.926 -7.725 1.00 92.44 88 MET A O 1
ATOM 662 N N . VAL A 1 89 ? 1.023 8.451 -7.741 1.00 90.69 89 VAL A N 1
ATOM 663 C CA . VAL A 1 89 ? 1.135 7.112 -8.341 1.00 90.69 89 VAL A CA 1
ATOM 664 C C . VAL A 1 89 ? 1.648 7.200 -9.779 1.00 90.69 89 VAL A C 1
ATOM 666 O O . VAL A 1 89 ? 2.495 6.392 -10.173 1.00 90.69 89 VAL A O 1
ATOM 669 N N . ARG A 1 90 ? 1.203 8.187 -10.563 1.00 91.69 90 ARG A N 1
ATOM 670 C CA . ARG A 1 90 ? 1.691 8.432 -11.927 1.00 91.69 90 ARG A CA 1
ATOM 671 C C . ARG A 1 90 ? 3.175 8.791 -11.934 1.00 91.69 90 ARG A C 1
ATOM 673 O O . ARG A 1 90 ? 3.942 8.111 -12.614 1.00 91.69 90 ARG A O 1
ATOM 680 N N . GLU A 1 91 ? 3.608 9.779 -11.149 1.00 91.50 91 GLU A N 1
ATOM 681 C CA . GLU A 1 91 ? 5.024 10.181 -11.137 1.00 91.50 91 GLU A CA 1
ATOM 682 C C . GLU A 1 91 ? 5.939 9.128 -10.487 1.00 91.50 91 GLU A C 1
ATOM 684 O O . GLU A 1 91 ? 7.072 8.929 -10.934 1.00 91.50 91 GLU A O 1
ATOM 689 N N . MET A 1 92 ? 5.442 8.370 -9.503 1.00 89.19 92 MET A N 1
ATOM 690 C CA . MET A 1 92 ? 6.141 7.198 -8.967 1.00 89.19 92 MET A CA 1
ATOM 691 C C . MET A 1 92 ? 6.372 6.141 -10.058 1.00 89.19 92 MET A C 1
ATOM 693 O O . MET A 1 92 ? 7.509 5.705 -10.250 1.00 89.19 92 MET A O 1
ATOM 697 N N . ASN A 1 93 ? 5.332 5.758 -10.805 1.00 90.12 93 ASN A N 1
ATOM 698 C CA . ASN A 1 93 ? 5.449 4.779 -11.889 1.00 90.12 93 ASN A CA 1
ATOM 699 C C . ASN A 1 93 ? 6.348 5.281 -13.029 1.00 90.12 93 ASN A C 1
ATOM 701 O O . ASN A 1 93 ? 7.236 4.546 -13.463 1.00 90.12 93 ASN A O 1
ATOM 705 N N . ASN A 1 94 ? 6.208 6.549 -13.437 1.00 89.44 94 ASN A N 1
ATOM 706 C CA . ASN A 1 94 ? 7.122 7.203 -14.380 1.00 89.44 94 ASN A CA 1
ATOM 707 C C . ASN A 1 94 ? 8.583 7.069 -13.919 1.00 89.44 94 ASN A C 1
ATOM 709 O O . ASN A 1 94 ? 9.463 6.770 -14.731 1.00 89.44 94 ASN A O 1
ATOM 713 N N . SER A 1 95 ? 8.848 7.231 -12.615 1.00 87.12 95 SER A N 1
ATOM 714 C CA . SER A 1 95 ? 10.193 7.081 -12.056 1.00 87.12 95 SER A CA 1
ATOM 715 C C . SER A 1 95 ? 10.717 5.644 -12.093 1.00 87.12 95 SER A C 1
ATOM 717 O O . SER A 1 95 ? 11.871 5.452 -12.476 1.00 87.12 95 SER A O 1
ATOM 719 N N . PHE A 1 96 ? 9.888 4.636 -11.794 1.00 87.75 96 PHE A N 1
ATOM 720 C CA . PHE A 1 96 ? 10.291 3.229 -11.894 1.00 87.75 96 PHE A CA 1
ATOM 721 C C . PHE A 1 96 ? 10.585 2.825 -13.336 1.00 87.75 96 PHE A C 1
ATOM 723 O O . PHE A 1 96 ? 11.641 2.248 -13.595 1.00 87.75 96 PHE A O 1
ATOM 730 N N . TYR A 1 97 ? 9.708 3.173 -14.280 1.00 90.69 97 TYR A N 1
ATOM 731 C CA . TYR A 1 97 ? 9.900 2.822 -15.687 1.00 90.69 97 TYR A CA 1
ATOM 732 C C . TYR A 1 97 ? 11.114 3.538 -16.287 1.00 90.69 97 TYR A C 1
ATOM 734 O O . TYR A 1 97 ? 11.883 2.911 -17.006 1.00 90.69 97 TYR A O 1
ATOM 742 N N . THR A 1 98 ? 11.345 4.808 -15.935 1.00 88.00 98 THR A N 1
ATOM 743 C CA . THR A 1 98 ? 12.518 5.571 -16.396 1.00 88.00 98 THR A CA 1
ATOM 744 C C . THR A 1 98 ? 13.824 5.017 -15.818 1.00 88.00 98 THR A C 1
ATOM 746 O O . THR A 1 98 ? 14.736 4.685 -16.570 1.00 88.00 98 THR A O 1
ATOM 749 N N . LEU A 1 99 ? 13.930 4.899 -14.487 1.00 87.25 99 LEU A N 1
ATOM 750 C CA . LEU A 1 99 ? 15.172 4.486 -13.818 1.00 87.25 99 LEU A CA 1
ATOM 751 C C . LEU A 1 99 ? 15.481 3.003 -14.047 1.00 87.25 99 LEU A C 1
ATOM 753 O O . LEU A 1 99 ? 16.610 2.654 -14.384 1.00 87.25 99 LEU A O 1
ATOM 757 N N . GLY A 1 100 ? 14.479 2.133 -13.893 1.00 87.44 100 GLY A N 1
ATOM 758 C CA . GLY A 1 100 ? 14.617 0.701 -14.155 1.00 87.44 100 GLY A CA 1
ATOM 759 C C . GLY A 1 100 ? 14.786 0.401 -15.643 1.00 87.44 100 GLY A C 1
ATOM 760 O O . GLY A 1 100 ? 15.563 -0.479 -15.992 1.00 87.44 100 GLY A O 1
ATOM 761 N N . GLY A 1 101 ? 14.128 1.166 -16.522 1.00 89.62 101 GLY A N 1
ATOM 762 C CA . GLY A 1 101 ? 14.327 1.098 -17.970 1.00 89.62 101 GLY A CA 1
ATOM 763 C C . GLY A 1 101 ? 15.787 1.345 -18.327 1.00 89.62 101 GLY A C 1
ATOM 764 O O . GLY A 1 101 ? 16.447 0.449 -18.847 1.00 89.62 101 GLY A O 1
ATOM 765 N N . ALA A 1 102 ? 16.314 2.516 -17.959 1.00 86.75 102 ALA A N 1
ATOM 766 C CA . ALA A 1 102 ? 17.699 2.896 -18.229 1.00 86.75 102 ALA A CA 1
ATOM 767 C C . ALA A 1 102 ? 18.731 1.903 -17.667 1.00 86.75 102 ALA A C 1
ATOM 769 O O . ALA A 1 102 ? 19.719 1.620 -18.342 1.00 86.75 102 ALA A O 1
ATOM 770 N N . ALA A 1 103 ? 18.500 1.363 -16.464 1.00 86.06 103 ALA A N 1
ATOM 771 C CA . ALA A 1 103 ? 19.448 0.482 -15.780 1.00 86.06 103 ALA A CA 1
ATOM 772 C C . ALA A 1 103 ? 19.398 -0.996 -16.219 1.00 86.06 103 ALA A C 1
ATOM 774 O O . ALA A 1 103 ? 20.420 -1.672 -16.147 1.00 86.06 103 ALA A O 1
ATOM 775 N N . ILE A 1 104 ? 18.234 -1.516 -16.632 1.00 88.94 104 ILE A N 1
ATOM 776 C CA . ILE A 1 104 ? 18.033 -2.960 -16.869 1.00 88.94 104 ILE A CA 1
ATOM 777 C C . ILE A 1 104 ? 17.997 -3.295 -18.364 1.00 88.94 104 ILE A C 1
ATOM 779 O O . ILE A 1 104 ? 18.596 -4.282 -18.784 1.00 88.94 104 ILE A O 1
ATOM 783 N N . LEU A 1 105 ? 17.325 -2.482 -19.188 1.00 90.88 105 LEU A N 1
ATOM 784 C CA . LEU A 1 105 ? 16.984 -2.867 -20.568 1.00 90.88 105 LEU A CA 1
ATOM 785 C C . LEU A 1 105 ? 18.183 -2.845 -21.529 1.00 90.88 105 LEU A C 1
ATOM 787 O O . LEU A 1 105 ? 18.094 -3.411 -22.616 1.00 90.88 105 LEU A O 1
ATOM 791 N N . GLY A 1 106 ? 19.300 -2.228 -21.131 1.00 87.44 106 GLY A N 1
ATOM 792 C CA . GLY A 1 106 ? 20.584 -2.395 -21.812 1.00 87.44 106 GLY A CA 1
ATOM 793 C C . GLY A 1 106 ? 21.138 -3.809 -21.623 1.00 87.44 106 GLY A C 1
ATOM 794 O O . GLY A 1 106 ? 21.401 -4.492 -22.606 1.00 87.44 106 GLY A O 1
ATOM 795 N N . LEU A 1 107 ? 21.216 -4.275 -20.371 1.00 88.56 107 LEU A N 1
ATOM 796 C CA . LEU A 1 107 ? 21.758 -5.590 -20.007 1.00 88.56 107 LEU A CA 1
ATOM 797 C C . LEU A 1 107 ? 20.938 -6.736 -20.615 1.00 88.56 107 LEU A C 1
ATOM 799 O O . LEU A 1 107 ? 21.505 -7.652 -21.203 1.00 88.56 107 LEU A O 1
ATOM 803 N N . THR A 1 108 ? 19.602 -6.659 -20.560 1.00 89.81 108 THR A N 1
ATOM 804 C CA . THR A 1 108 ? 18.752 -7.699 -21.167 1.00 89.81 108 THR A CA 1
ATOM 805 C C . THR A 1 108 ? 18.930 -7.756 -22.687 1.00 89.81 108 THR A C 1
ATOM 807 O O . THR A 1 108 ? 18.947 -8.837 -23.264 1.00 89.81 108 THR A O 1
ATOM 810 N N . LYS A 1 109 ? 19.098 -6.600 -23.352 1.00 86.94 109 LYS A N 1
ATOM 811 C CA . LYS A 1 109 ? 19.312 -6.523 -24.809 1.00 86.94 109 LYS A CA 1
ATOM 812 C C . LYS A 1 109 ? 20.753 -6.873 -25.227 1.00 86.94 109 LYS A C 1
ATOM 814 O O . LYS A 1 109 ? 20.956 -7.217 -26.384 1.00 86.94 109 LYS A O 1
ATOM 819 N N . GLU A 1 110 ? 21.733 -6.834 -24.319 1.00 90.62 110 GLU A N 1
ATOM 820 C CA . GLU A 1 110 ? 23.114 -7.301 -24.554 1.00 90.62 110 GLU A CA 1
ATOM 821 C C . GLU A 1 110 ? 23.232 -8.838 -24.540 1.00 90.62 110 GLU A C 1
ATOM 823 O O . GLU A 1 110 ? 24.161 -9.399 -25.121 1.00 90.62 110 GLU A O 1
ATOM 828 N N . HIS A 1 111 ? 22.304 -9.532 -23.875 1.00 92.62 111 HIS A N 1
ATOM 829 C CA . HIS A 1 111 ? 22.349 -10.986 -23.663 1.00 92.62 111 HIS A CA 1
ATOM 830 C C . HIS A 1 111 ? 21.157 -11.740 -24.287 1.00 92.62 111 HIS A C 1
ATOM 832 O O . HIS A 1 111 ? 20.890 -12.881 -23.917 1.00 92.62 111 HIS A O 1
ATOM 838 N N . ASP A 1 112 ? 20.441 -11.104 -25.225 1.00 92.19 112 ASP A N 1
ATOM 839 C CA . ASP A 1 112 ? 19.231 -11.627 -25.887 1.00 92.19 112 ASP A CA 1
ATOM 840 C C . ASP A 1 112 ? 18.121 -12.097 -24.908 1.00 92.19 112 ASP A C 1
ATOM 842 O O . ASP A 1 112 ? 17.283 -12.944 -25.237 1.00 92.19 112 ASP A O 1
ATOM 846 N N . GLU A 1 113 ? 18.071 -11.536 -23.694 1.00 92.31 113 GLU A N 1
ATOM 847 C CA . GLU A 1 113 ? 17.083 -11.909 -22.679 1.00 92.31 113 GLU A CA 1
ATOM 848 C C . GLU A 1 113 ? 15.684 -11.344 -23.007 1.00 92.31 113 GLU A C 1
ATOM 850 O O . GLU A 1 113 ? 15.523 -10.140 -23.251 1.00 92.31 113 GLU A O 1
ATOM 855 N N . PRO A 1 114 ? 14.623 -12.175 -22.972 1.00 90.81 114 PRO A N 1
ATOM 856 C CA . PRO A 1 114 ? 13.282 -11.746 -23.345 1.00 90.81 114 PRO A CA 1
ATOM 857 C C . PRO A 1 114 ? 12.644 -10.853 -22.273 1.00 90.81 114 PRO A C 1
ATOM 859 O O . PRO A 1 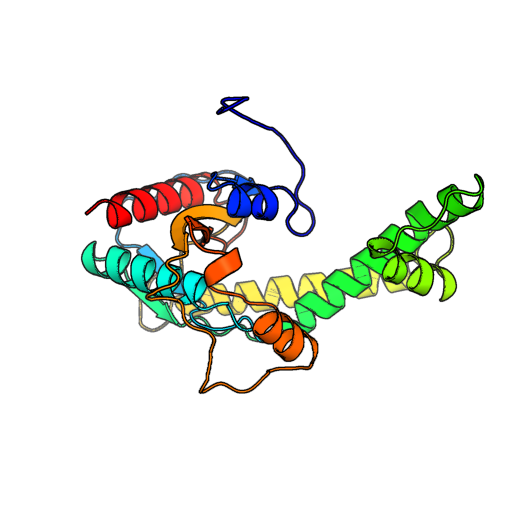114 ? 12.406 -11.274 -21.140 1.00 90.81 114 PRO A O 1
ATOM 862 N N . VAL A 1 115 ? 12.261 -9.633 -22.659 1.00 90.19 115 VAL A N 1
ATOM 863 C CA . VAL A 1 115 ? 11.520 -8.705 -21.790 1.00 90.19 115 VAL A CA 1
ATOM 864 C C . VAL A 1 115 ? 10.155 -9.291 -21.419 1.00 90.19 115 VAL A C 1
ATOM 866 O O . VAL A 1 115 ? 9.226 -9.327 -22.233 1.00 90.19 115 VAL A O 1
ATOM 869 N N . PHE A 1 116 ? 10.028 -9.714 -20.161 1.00 90.00 116 PHE A N 1
ATOM 870 C CA . PHE A 1 116 ? 8.809 -10.298 -19.605 1.00 90.00 116 PHE A CA 1
ATOM 871 C C . PHE A 1 116 ? 7.632 -9.301 -19.585 1.00 90.00 116 PHE A C 1
ATOM 873 O O . PHE A 1 116 ? 7.821 -8.085 -19.544 1.00 90.00 116 PHE A O 1
ATOM 880 N N . GLY A 1 117 ? 6.392 -9.806 -19.585 1.00 89.94 117 GLY A N 1
ATOM 881 C CA . GLY A 1 117 ? 5.182 -8.991 -19.776 1.00 89.94 117 GLY A CA 1
ATOM 882 C C . GLY A 1 117 ? 5.030 -7.814 -18.801 1.00 89.94 117 GLY A C 1
ATOM 883 O O . GLY A 1 117 ? 4.706 -6.706 -19.224 1.00 89.94 117 GLY A O 1
ATOM 884 N N . SER A 1 118 ? 5.345 -8.007 -17.516 1.00 87.69 118 SER A N 1
ATOM 885 C CA . SER A 1 118 ? 5.296 -6.935 -16.504 1.00 87.69 118 SER A CA 1
ATOM 886 C C . SER A 1 118 ? 6.372 -5.853 -16.685 1.00 87.69 118 SER A C 1
ATOM 888 O O . SER A 1 118 ? 6.247 -4.762 -16.129 1.00 87.69 118 SER A O 1
ATOM 890 N N . MET A 1 119 ? 7.410 -6.115 -17.487 1.00 90.50 119 MET A N 1
ATOM 891 C CA . MET A 1 119 ? 8.492 -5.170 -17.778 1.00 90.50 119 MET A CA 1
ATOM 892 C C . MET A 1 119 ? 8.222 -4.297 -19.014 1.00 90.50 119 MET A C 1
ATOM 894 O O . MET A 1 119 ? 9.009 -3.397 -19.306 1.00 90.50 119 MET A O 1
ATOM 898 N N . LYS A 1 120 ? 7.102 -4.482 -19.727 1.00 91.38 120 LYS A N 1
ATOM 899 C CA . LYS A 1 120 ? 6.828 -3.753 -20.981 1.00 91.38 120 LYS A CA 1
ATOM 900 C C . LYS A 1 120 ? 6.712 -2.231 -20.830 1.00 91.38 120 LYS A C 1
ATOM 902 O O . LYS A 1 120 ? 7.065 -1.503 -21.754 1.00 91.38 120 LYS A O 1
ATOM 907 N N . SER A 1 121 ? 6.340 -1.722 -19.654 1.00 91.12 121 SER A N 1
ATOM 908 C CA . SER A 1 121 ? 6.415 -0.280 -19.361 1.00 91.12 121 SER A CA 1
ATOM 909 C C . SER A 1 121 ? 7.855 0.250 -19.280 1.00 91.12 121 SER A C 1
ATOM 911 O O . SER A 1 121 ? 8.109 1.386 -19.673 1.00 91.12 121 SER A O 1
ATOM 913 N N . TYR A 1 122 ? 8.803 -0.570 -18.813 1.00 91.19 122 TYR A N 1
ATOM 914 C CA . TYR A 1 122 ? 10.225 -0.226 -18.695 1.00 91.19 122 TYR A CA 1
ATOM 915 C C . TYR A 1 122 ? 10.916 -0.258 -20.065 1.00 91.19 122 TYR A C 1
ATOM 917 O O . TYR A 1 122 ? 11.684 0.644 -20.381 1.00 91.19 122 TYR A O 1
ATOM 925 N N . GLU A 1 123 ? 10.589 -1.246 -20.908 1.00 91.0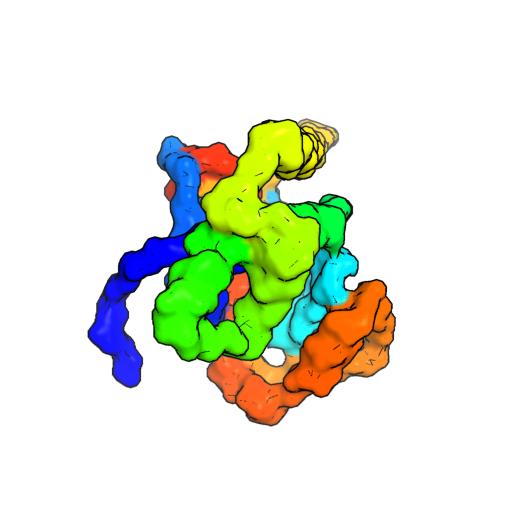0 123 GLU A N 1
ATOM 926 C CA . GLU A 1 123 ? 11.015 -1.300 -22.317 1.00 91.00 123 GLU A CA 1
ATOM 927 C C . GLU A 1 123 ? 10.555 -0.054 -23.083 1.00 91.00 123 GLU A C 1
ATOM 929 O O . GLU A 1 123 ? 11.372 0.627 -23.701 1.00 91.00 123 GLU A O 1
ATOM 934 N N . ARG A 1 124 ? 9.277 0.318 -22.941 1.00 90.38 124 ARG A N 1
ATOM 935 C CA . ARG A 1 124 ? 8.713 1.520 -23.567 1.00 90.38 124 ARG A CA 1
ATOM 936 C C . ARG A 1 124 ? 9.377 2.817 -23.095 1.00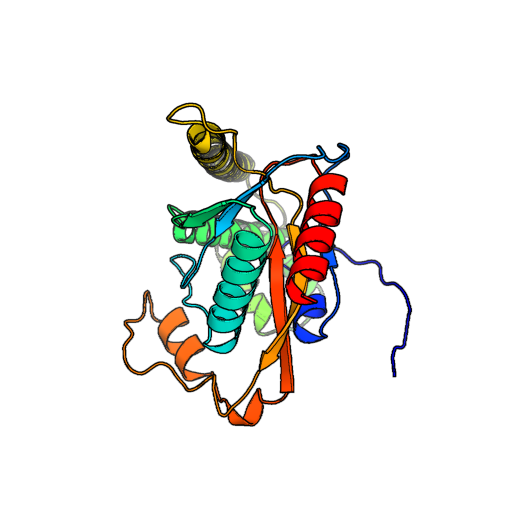 90.38 124 ARG A C 1
ATOM 938 O O . ARG A 1 124 ? 9.555 3.727 -23.898 1.00 90.38 124 ARG A O 1
ATOM 945 N N . ALA A 1 125 ? 9.729 2.916 -21.812 1.00 88.75 125 ALA A N 1
ATOM 946 C CA . ALA A 1 125 ? 10.426 4.081 -21.262 1.00 88.75 125 ALA A CA 1
ATOM 947 C C . ALA A 1 125 ? 11.900 4.143 -21.704 1.00 88.75 125 ALA A C 1
ATOM 949 O O . ALA A 1 125 ? 12.403 5.224 -22.006 1.00 88.75 125 ALA A O 1
ATOM 950 N N . TYR A 1 126 ? 12.575 2.994 -21.811 1.00 88.31 126 TYR A N 1
ATOM 951 C CA . TYR A 1 126 ? 13.921 2.890 -22.380 1.00 88.31 126 TYR A CA 1
ATOM 952 C C . TYR A 1 126 ? 13.936 3.324 -23.852 1.00 88.31 126 TYR A C 1
ATOM 954 O O . TYR A 1 126 ? 14.770 4.130 -24.252 1.00 88.31 126 TYR A O 1
ATOM 962 N N . GLU A 1 127 ? 12.972 2.863 -24.652 1.00 87.75 127 GLU A N 1
ATOM 963 C CA . GLU A 1 127 ? 12.824 3.212 -26.077 1.00 87.75 127 GLU A CA 1
ATOM 964 C C . GLU A 1 127 ? 12.474 4.689 -26.327 1.00 87.75 127 GLU A C 1
ATOM 966 O O . GLU A 1 127 ? 12.624 5.174 -27.446 1.00 87.75 127 GLU A O 1
ATOM 971 N N . GLN A 1 128 ? 12.082 5.432 -25.288 1.00 84.50 128 GLN A N 1
ATOM 972 C CA . GLN A 1 128 ? 11.894 6.886 -25.335 1.00 84.50 128 GLN A CA 1
ATOM 973 C C . GLN A 1 128 ? 13.192 7.690 -25.099 1.00 84.50 128 GLN A C 1
ATOM 975 O O . GLN A 1 128 ? 13.139 8.919 -25.065 1.00 84.50 128 GLN A O 1
ATOM 980 N N . GLY A 1 129 ? 14.353 7.026 -24.997 1.00 71.31 129 GLY A N 1
ATOM 981 C CA . GLY A 1 129 ? 15.679 7.643 -25.166 1.00 71.31 129 GLY A CA 1
ATOM 982 C C . GLY A 1 129 ? 16.591 7.676 -23.933 1.00 71.31 129 GLY A C 1
ATOM 983 O O . GLY A 1 129 ? 17.677 8.244 -24.005 1.00 71.31 129 GLY A O 1
ATOM 984 N N . GLU A 1 130 ? 16.193 7.075 -22.809 1.00 68.56 130 GLU A N 1
ATOM 985 C CA . GLU A 1 130 ? 17.022 7.001 -21.592 1.00 68.56 130 GLU A CA 1
ATOM 986 C C . GLU A 1 130 ? 17.817 5.686 -21.580 1.00 68.56 130 GLU A C 1
ATOM 988 O O . GLU A 1 130 ? 17.430 4.706 -20.941 1.00 68.56 130 GLU A O 1
ATOM 993 N N . HIS A 1 131 ? 18.921 5.639 -22.327 1.00 73.31 131 HIS A N 1
ATOM 994 C CA . HIS A 1 131 ? 19.759 4.442 -22.447 1.00 73.31 131 HIS A CA 1
ATOM 995 C C . HIS A 1 131 ? 20.944 4.487 -21.468 1.00 73.31 131 HIS A C 1
ATOM 997 O O . HIS A 1 131 ? 21.818 5.347 -21.578 1.00 73.31 131 HIS A O 1
ATOM 1003 N N . GLY A 1 132 ? 20.993 3.563 -20.502 1.00 65.12 132 GLY A N 1
ATOM 1004 C CA . GLY A 1 132 ? 22.121 3.364 -19.577 1.00 65.12 132 GLY A CA 1
ATOM 1005 C C . GLY A 1 132 ? 22.275 4.409 -18.462 1.00 65.12 132 GLY A C 1
ATOM 1006 O O . GLY A 1 132 ? 22.614 4.058 -17.335 1.00 65.12 132 GLY A O 1
ATOM 1007 N N . THR A 1 133 ? 22.003 5.689 -18.734 1.00 67.69 133 THR A N 1
ATOM 1008 C CA . THR A 1 133 ? 22.108 6.778 -17.746 1.00 67.69 133 THR A CA 1
ATOM 1009 C C . THR A 1 133 ? 20.989 7.799 -17.910 1.00 67.69 133 THR A C 1
ATOM 1011 O O . THR A 1 133 ? 20.752 8.282 -19.012 1.00 67.69 133 THR A O 1
ATOM 1014 N N . LEU A 1 134 ? 20.329 8.151 -16.802 1.00 77.31 134 LEU A N 1
ATOM 1015 C CA . LEU A 1 134 ? 19.294 9.187 -16.767 1.00 77.31 134 LEU A CA 1
ATOM 1016 C C . LEU A 1 134 ? 19.921 10.587 -16.761 1.00 77.31 134 LEU A C 1
ATOM 1018 O O . LEU A 1 134 ? 20.776 10.887 -15.922 1.00 77.31 134 LEU A O 1
ATOM 1022 N N . GLY A 1 135 ? 19.443 11.469 -17.640 1.00 84.12 135 GLY A N 1
ATOM 1023 C CA . GLY A 1 135 ? 19.910 12.857 -17.721 1.00 84.12 135 GLY A CA 1
ATOM 1024 C C . GLY A 1 135 ? 19.799 13.623 -16.382 1.00 84.12 135 GLY A C 1
ATOM 1025 O O . GLY A 1 135 ? 18.734 13.623 -15.755 1.00 84.12 135 GLY A O 1
ATOM 1026 N N . PRO A 1 136 ? 20.851 14.342 -15.928 1.00 86.94 136 PRO A N 1
ATOM 1027 C CA . PRO A 1 136 ? 20.891 14.936 -14.586 1.00 86.94 136 PRO A CA 1
ATOM 1028 C C . PRO A 1 136 ? 19.861 16.055 -14.364 1.00 86.94 136 PRO A C 1
ATOM 1030 O O . PRO A 1 136 ? 19.476 16.304 -13.223 1.00 86.94 136 PRO A O 1
ATOM 1033 N N . THR A 1 137 ? 19.394 16.720 -15.425 1.00 89.50 137 THR A N 1
ATOM 1034 C CA . THR A 1 137 ? 18.290 17.694 -15.357 1.00 89.50 137 THR A CA 1
ATOM 1035 C C . THR A 1 137 ? 16.980 16.999 -14.990 1.00 89.50 137 THR A C 1
ATOM 1037 O O . THR A 1 137 ? 16.385 17.322 -13.966 1.00 89.50 137 THR A O 1
ATOM 1040 N N . LYS A 1 138 ? 16.604 15.957 -15.739 1.00 86.44 138 LYS A N 1
ATOM 1041 C CA . LYS A 1 138 ? 15.386 15.169 -15.517 1.00 86.44 138 LYS A CA 1
ATOM 1042 C C . LYS A 1 138 ? 15.388 14.458 -14.164 1.00 86.44 138 LYS A C 1
ATOM 1044 O O . LYS A 1 138 ? 14.384 14.470 -13.458 1.00 86.44 138 LYS A O 1
ATOM 1049 N N . LEU A 1 139 ? 16.539 13.941 -13.724 1.00 88.19 139 LEU A N 1
ATOM 1050 C CA . LEU A 1 139 ? 16.691 13.411 -12.364 1.00 88.19 139 LEU A CA 1
ATOM 1051 C C . LEU A 1 139 ? 16.398 14.477 -11.286 1.00 88.19 139 LEU A C 1
ATOM 1053 O O . LEU A 1 139 ? 15.727 14.176 -10.299 1.00 88.19 139 LEU A O 1
ATOM 1057 N N . ARG A 1 140 ? 16.851 15.728 -11.465 1.00 91.94 140 ARG A N 1
ATOM 1058 C CA . ARG A 1 140 ? 16.542 16.839 -10.540 1.00 91.94 140 ARG A CA 1
ATOM 1059 C C . ARG A 1 140 ? 15.067 17.230 -10.580 1.00 91.94 140 ARG A C 1
ATOM 1061 O O . ARG A 1 140 ? 14.499 17.482 -9.521 1.00 91.94 140 ARG A O 1
ATOM 1068 N N . GLU A 1 141 ? 14.442 17.249 -11.752 1.00 91.75 141 GLU A N 1
ATOM 1069 C CA . GLU A 1 141 ? 13.007 17.523 -11.918 1.00 91.75 141 GLU A CA 1
ATOM 1070 C C . GLU A 1 141 ? 12.162 16.465 -11.192 1.00 91.75 141 GLU A C 1
ATOM 1072 O O . GLU A 1 141 ? 11.339 16.809 -10.344 1.00 91.75 141 GLU A O 1
ATOM 1077 N N . MET A 1 142 ? 12.454 15.179 -11.409 1.00 90.88 142 MET A N 1
ATOM 1078 C CA . MET A 1 142 ? 11.798 14.051 -10.731 1.00 90.88 142 MET A CA 1
ATOM 1079 C C . MET A 1 142 ? 11.997 14.085 -9.205 1.00 90.88 142 MET A C 1
ATOM 1081 O O . MET A 1 142 ? 11.051 13.863 -8.448 1.00 90.88 142 MET A O 1
ATOM 1085 N N . ILE A 1 143 ? 13.207 14.410 -8.729 1.00 91.12 143 ILE A N 1
ATOM 1086 C CA . ILE A 1 143 ? 13.481 14.614 -7.295 1.00 91.12 143 ILE A CA 1
ATOM 1087 C C . ILE A 1 143 ? 12.678 15.800 -6.746 1.00 91.12 143 ILE A C 1
ATOM 1089 O O . ILE A 1 143 ? 12.156 15.713 -5.636 1.00 91.12 143 ILE A O 1
ATOM 1093 N N . THR A 1 144 ? 12.553 16.888 -7.506 1.00 93.88 144 THR A N 1
ATOM 1094 C CA . THR A 1 144 ? 11.821 18.093 -7.089 1.00 93.88 144 THR A CA 1
ATOM 1095 C C . THR A 1 144 ? 10.323 17.818 -6.986 1.00 93.88 144 THR A C 1
ATOM 1097 O O . THR A 1 144 ? 9.730 18.137 -5.958 1.00 93.88 144 THR A O 1
ATOM 1100 N N . ALA A 1 145 ? 9.730 17.141 -7.974 1.00 91.44 145 ALA A N 1
ATOM 1101 C CA . ALA A 1 145 ? 8.331 16.713 -7.940 1.00 91.44 145 ALA A CA 1
ATOM 1102 C C . ALA A 1 145 ? 8.049 15.779 -6.748 1.00 91.44 145 ALA A C 1
ATOM 1104 O O . ALA A 1 145 ? 7.147 16.044 -5.952 1.00 91.44 145 ALA A O 1
ATOM 1105 N N . ARG A 1 146 ? 8.880 14.744 -6.548 1.00 91.19 146 ARG A N 1
ATOM 1106 C CA . ARG A 1 146 ? 8.786 13.835 -5.390 1.00 91.19 146 ARG A CA 1
ATOM 1107 C C . ARG A 1 146 ? 8.862 14.590 -4.060 1.00 91.19 146 ARG A C 1
ATOM 1109 O O . ARG A 1 146 ? 8.068 14.324 -3.162 1.00 91.19 146 ARG A O 1
ATOM 1116 N N . ASN A 1 147 ? 9.813 15.515 -3.923 1.00 91.88 147 ASN A N 1
ATOM 1117 C CA . ASN A 1 147 ? 9.969 16.322 -2.712 1.00 91.88 147 ASN A CA 1
ATOM 1118 C C . ASN A 1 147 ? 8.766 17.258 -2.493 1.00 91.88 147 ASN A C 1
ATOM 1120 O O . ASN A 1 147 ? 8.379 17.474 -1.348 1.00 91.88 147 ASN A O 1
ATOM 1124 N N . GLY A 1 148 ? 8.163 17.775 -3.570 1.00 93.25 148 GLY A N 1
ATOM 1125 C CA . GLY A 1 148 ? 6.929 18.562 -3.536 1.00 93.25 148 GLY A CA 1
ATOM 1126 C C . GLY A 1 148 ? 5.771 17.776 -2.927 1.00 93.25 148 GLY A C 1
ATOM 1127 O O . GLY A 1 148 ? 5.242 18.189 -1.898 1.00 93.25 148 GLY A O 1
ATOM 1128 N N . PHE A 1 149 ? 5.459 16.597 -3.478 1.00 91.31 149 PHE A N 1
ATOM 1129 C CA . PHE A 1 149 ? 4.428 15.710 -2.922 1.00 91.31 149 PHE A CA 1
ATOM 1130 C C . PHE A 1 149 ? 4.726 15.303 -1.472 1.00 91.31 149 PHE A C 1
ATOM 1132 O O . PHE A 1 149 ? 3.836 15.329 -0.629 1.00 91.31 149 PHE A O 1
ATOM 1139 N N . GLN A 1 150 ? 5.983 14.971 -1.145 1.00 88.50 150 GLN A N 1
ATOM 1140 C CA . GLN A 1 150 ? 6.376 14.637 0.231 1.00 88.50 150 GLN A CA 1
ATOM 1141 C C . GLN A 1 150 ? 6.174 15.805 1.207 1.00 88.50 150 GLN A C 1
ATOM 1143 O O . GLN A 1 150 ? 5.795 15.568 2.354 1.00 88.50 150 GLN A O 1
ATOM 1148 N N . LYS A 1 151 ? 6.403 17.051 0.769 1.00 90.31 151 LYS A N 1
ATOM 1149 C CA . LYS A 1 151 ? 6.128 18.241 1.579 1.00 90.31 151 LYS A CA 1
ATOM 1150 C C . LYS A 1 151 ? 4.625 18.461 1.734 1.00 90.31 151 LYS A C 1
ATOM 1152 O O . LYS A 1 151 ? 4.168 18.564 2.861 1.00 90.31 151 LYS A O 1
ATOM 1157 N N . GLU A 1 152 ? 3.865 18.476 0.641 1.00 90.88 152 GLU A N 1
ATOM 1158 C CA . GLU A 1 152 ? 2.415 18.711 0.665 1.00 90.88 152 GLU A CA 1
ATOM 1159 C C . GLU A 1 152 ? 1.683 17.675 1.530 1.00 90.88 152 GLU A C 1
ATOM 1161 O O . GLU A 1 152 ? 0.829 18.031 2.344 1.00 90.88 152 GLU A O 1
ATOM 1166 N N . TYR A 1 153 ? 2.060 16.397 1.424 1.00 89.62 153 TYR A N 1
ATOM 1167 C CA . TYR A 1 153 ? 1.482 15.341 2.252 1.00 89.62 153 TYR A CA 1
ATOM 1168 C C . TYR A 1 153 ? 1.785 15.554 3.740 1.00 89.62 153 TYR A C 1
ATOM 1170 O O . TYR A 1 153 ? 0.904 15.365 4.573 1.00 89.62 153 TYR A O 1
ATOM 1178 N N . LEU A 1 154 ? 3.002 15.998 4.080 1.00 87.62 154 LEU A N 1
ATOM 1179 C CA . LEU A 1 154 ? 3.401 16.337 5.450 1.00 87.62 154 LEU A CA 1
ATOM 1180 C C . LEU A 1 154 ? 2.746 17.636 5.955 1.00 87.62 154 LEU A C 1
ATOM 1182 O O . LEU A 1 154 ? 2.416 17.727 7.135 1.00 87.62 154 LEU A O 1
ATOM 1186 N N . ASP A 1 155 ? 2.519 18.625 5.090 1.00 90.12 155 ASP A N 1
ATOM 1187 C CA . ASP A 1 155 ? 1.787 19.850 5.426 1.00 90.12 155 ASP A CA 1
ATOM 1188 C C . ASP A 1 155 ? 0.334 19.506 5.788 1.00 90.12 155 ASP A C 1
ATOM 1190 O O . ASP A 1 155 ? -0.118 19.831 6.887 1.00 90.12 155 ASP A O 1
ATOM 1194 N N . ARG A 1 156 ? -0.359 18.750 4.916 1.00 90.00 156 ARG A N 1
ATOM 1195 C CA . ARG A 1 156 ? -1.695 18.189 5.191 1.00 90.00 156 ARG A CA 1
ATOM 1196 C C . ARG A 1 156 ? -1.704 17.346 6.467 1.00 90.00 156 ARG A C 1
ATOM 1198 O O . ARG A 1 156 ? -2.665 17.402 7.226 1.00 90.00 156 ARG A O 1
ATOM 1205 N N . TRP A 1 157 ? -0.650 16.564 6.702 1.00 87.75 157 TRP A N 1
ATOM 1206 C CA . TRP A 1 157 ? -0.519 15.736 7.899 1.00 87.75 157 TRP A CA 1
ATOM 1207 C C . TRP A 1 157 ? -0.510 16.582 9.171 1.00 87.75 157 TRP A C 1
ATOM 1209 O O . TRP A 1 157 ? -1.285 16.337 10.092 1.00 87.75 157 TRP A O 1
ATOM 1219 N N . ASN A 1 158 ? 0.347 17.603 9.221 1.00 87.06 158 ASN A N 1
ATOM 1220 C CA . ASN A 1 158 ? 0.469 18.479 10.384 1.00 87.06 158 ASN A CA 1
ATOM 1221 C C . ASN A 1 158 ? -0.799 19.333 10.594 1.00 87.06 158 ASN A C 1
ATOM 1223 O O . ASN A 1 158 ? -1.144 19.614 11.740 1.00 87.06 158 ASN A O 1
ATOM 1227 N N . ALA A 1 159 ? -1.526 19.680 9.523 1.00 88.62 159 ALA A N 1
ATOM 1228 C CA . ALA A 1 159 ? -2.808 20.393 9.595 1.00 88.62 159 ALA A CA 1
ATOM 1229 C C . ALA A 1 159 ? -3.924 19.607 10.317 1.00 88.62 159 ALA A C 1
ATOM 1231 O O . ALA A 1 159 ? -4.884 20.201 10.790 1.00 88.62 159 ALA A O 1
ATOM 1232 N N . THR A 1 160 ? -3.787 18.287 10.512 1.00 85.62 160 THR A N 1
ATOM 1233 C CA . THR A 1 160 ? -4.760 17.503 11.305 1.00 85.62 160 THR A CA 1
ATOM 1234 C C . THR A 1 160 ? -4.869 17.929 12.779 1.00 85.62 160 THR A C 1
ATOM 1236 O O . THR A 1 160 ? -5.800 17.494 13.455 1.00 85.62 160 THR A O 1
ATOM 1239 N N . ALA A 1 161 ? -3.964 18.781 13.278 1.00 81.12 161 ALA A N 1
ATOM 1240 C CA . ALA A 1 161 ? -3.983 19.356 14.629 1.00 81.12 161 ALA A CA 1
ATOM 1241 C C . ALA A 1 161 ? -4.881 20.608 14.796 1.00 81.12 161 ALA A C 1
ATOM 1243 O O . ALA A 1 161 ? -4.719 21.375 15.748 1.00 81.12 161 ALA A O 1
ATOM 1244 N N . GLU A 1 162 ? -5.817 20.841 13.874 1.00 71.00 162 GLU A N 1
ATOM 1245 C CA . GLU A 1 162 ? -6.842 21.885 13.997 1.00 71.00 162 GLU A CA 1
ATOM 1246 C C . GLU A 1 162 ? -7.768 21.670 15.217 1.00 71.00 162 GLU A C 1
ATOM 1248 O O . GLU A 1 162 ? -7.872 20.574 15.778 1.00 71.00 162 GLU A O 1
ATOM 1253 N N . ASP A 1 163 ? -8.402 22.754 15.677 1.00 62.03 163 ASP A N 1
ATOM 1254 C CA . ASP A 1 163 ? -9.322 22.816 16.828 1.00 62.03 163 ASP A CA 1
ATOM 1255 C C . ASP A 1 163 ? -8.798 22.211 18.149 1.00 62.03 163 ASP A C 1
ATOM 1257 O O . ASP A 1 163 ? -9.554 21.731 18.993 1.0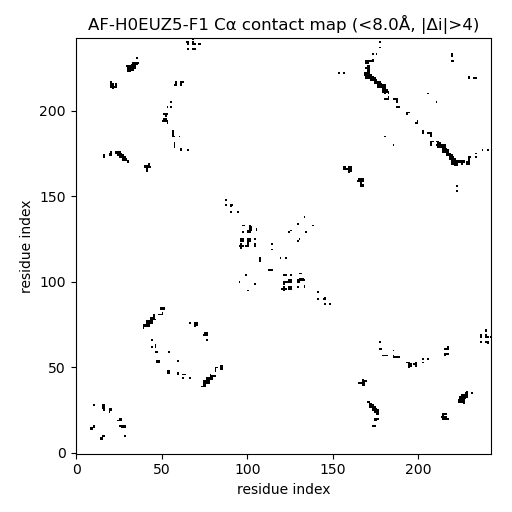0 62.03 163 ASP A O 1
ATOM 1261 N N . GLY A 1 164 ? -7.478 22.267 18.359 1.00 62.75 164 GLY A N 1
ATOM 1262 C CA . GLY A 1 164 ? -6.821 21.780 19.579 1.00 62.75 164 GLY A CA 1
ATOM 1263 C C . GLY A 1 164 ? -6.621 20.263 19.621 1.00 62.75 164 GLY A C 1
ATOM 1264 O O . GLY A 1 164 ? -6.190 19.726 20.645 1.00 62.75 164 GLY A O 1
ATOM 1265 N N . ASN A 1 165 ? -6.904 19.567 18.518 1.00 69.38 165 ASN A N 1
ATOM 1266 C CA . ASN A 1 165 ? -6.624 18.148 18.383 1.00 69.38 165 ASN A CA 1
ATOM 1267 C C . ASN A 1 165 ? -5.118 17.884 18.219 1.00 69.38 165 ASN A C 1
ATOM 1269 O O . ASN A 1 165 ? -4.329 18.754 17.858 1.00 69.38 165 ASN A O 1
ATOM 1273 N N . GLN A 1 166 ? -4.700 16.645 18.472 1.00 68.62 166 GLN A N 1
ATOM 1274 C CA . GLN A 1 166 ? -3.319 16.220 18.231 1.00 68.62 166 GLN A CA 1
ATOM 1275 C C . GLN A 1 166 ? -3.105 15.882 16.750 1.00 68.62 166 GLN A C 1
ATOM 1277 O O . GLN A 1 166 ? -4.041 15.461 16.071 1.00 68.62 166 GLN A O 1
ATOM 1282 N N . ILE A 1 167 ? -1.869 16.022 16.259 1.00 74.56 167 ILE A N 1
ATOM 1283 C CA . ILE A 1 167 ? -1.483 15.538 14.923 1.00 74.56 167 ILE A CA 1
ATOM 1284 C C . ILE A 1 167 ? -1.793 14.033 14.829 1.00 74.56 167 ILE A C 1
ATOM 1286 O O . ILE A 1 167 ? -1.561 13.298 15.790 1.00 74.56 167 ILE A O 1
ATOM 1290 N N . MET A 1 168 ? -2.300 13.597 13.676 1.00 73.81 168 MET A N 1
ATOM 1291 C CA . MET A 1 168 ? -2.525 12.193 13.317 1.00 73.81 168 MET A CA 1
ATOM 1292 C C . MET A 1 168 ? -1.266 11.326 13.552 1.00 73.81 168 MET A C 1
ATOM 1294 O O . MET A 1 168 ? -0.152 11.735 13.209 1.00 73.81 168 MET A O 1
ATOM 1298 N N . ASP A 1 169 ? -1.443 10.148 14.148 1.00 69.50 169 ASP A N 1
ATOM 1299 C CA . ASP A 1 169 ? -0.414 9.107 14.367 1.00 69.50 169 ASP A CA 1
ATOM 1300 C C . ASP A 1 169 ? -0.411 8.122 13.177 1.00 69.50 169 ASP A C 1
ATOM 1302 O O . ASP A 1 169 ? -1.530 7.973 12.684 1.00 69.50 169 ASP A O 1
ATOM 1306 N N . ASP A 1 170 ? 0.759 7.518 12.767 1.00 54.53 170 ASP A N 1
ATOM 1307 C CA . ASP A 1 170 ? 1.161 6.696 11.528 1.00 54.53 170 ASP A CA 1
ATOM 1308 C C . ASP A 1 170 ? 2.609 7.312 11.088 1.00 54.53 170 ASP A C 1
ATOM 1310 O O . ASP A 1 170 ? 2.775 8.466 11.491 1.00 54.53 170 ASP A O 1
ATOM 1314 N N . TYR A 1 171 ? 3.775 6.924 10.422 1.00 57.12 171 TYR A N 1
ATOM 1315 C CA . TYR A 1 171 ? 4.555 5.902 9.562 1.00 57.12 171 TYR A CA 1
ATOM 1316 C C . TYR A 1 171 ? 5.502 5.111 10.459 1.00 57.12 171 TYR A C 1
ATOM 1318 O O . TYR A 1 171 ? 5.835 5.631 11.523 1.00 57.12 171 TYR A O 1
ATOM 1326 N N . PRO A 1 172 ? 6.044 3.934 10.069 1.00 60.44 172 PRO A N 1
ATOM 1327 C CA . PRO A 1 172 ? 6.198 3.227 8.784 1.00 60.44 172 PRO A CA 1
ATOM 1328 C C . PRO A 1 172 ? 4.946 2.698 8.091 1.00 60.44 172 PRO A C 1
ATOM 1330 O O . PRO A 1 172 ? 3.838 2.830 8.579 1.00 60.44 172 PRO A O 1
ATOM 1333 N N . ALA A 1 173 ? 5.134 2.041 6.942 1.00 77.56 173 ALA A N 1
ATOM 1334 C CA . ALA A 1 173 ? 4.095 1.199 6.360 1.00 77.56 173 ALA A CA 1
ATOM 1335 C C . ALA A 1 173 ? 4.169 -0.234 6.932 1.00 77.56 173 ALA A C 1
ATOM 1337 O O . ALA A 1 173 ? 5.114 -0.964 6.623 1.00 77.56 173 ALA A O 1
ATOM 1338 N N . CYS A 1 174 ? 3.176 -0.660 7.715 1.00 84.19 174 CYS A N 1
ATOM 1339 C CA . CYS A 1 174 ? 3.030 -2.033 8.211 1.00 84.19 174 CYS A CA 1
ATOM 1340 C C . CYS A 1 174 ? 1.697 -2.646 7.763 1.00 84.19 174 CYS A C 1
ATOM 1342 O O . CYS A 1 174 ? 0.631 -2.087 8.014 1.00 84.19 174 CYS A O 1
ATOM 1344 N N . THR A 1 175 ? 1.761 -3.807 7.114 1.00 90.00 175 THR A N 1
ATOM 1345 C CA . THR A 1 175 ? 0.598 -4.606 6.707 1.00 90.00 175 THR A CA 1
ATOM 1346 C C . THR A 1 175 ? 0.274 -5.667 7.751 1.00 90.00 175 THR A C 1
ATOM 1348 O O . THR A 1 175 ? 1.189 -6.280 8.304 1.00 90.00 175 THR A O 1
ATOM 1351 N N . PHE A 1 176 ? -1.017 -5.905 7.995 1.00 91.44 176 PHE A N 1
ATOM 1352 C CA . PHE A 1 176 ? -1.513 -6.849 8.999 1.00 91.44 176 PHE A CA 1
ATOM 1353 C C . PHE A 1 176 ? -2.834 -7.520 8.569 1.00 91.44 176 PHE A C 1
ATOM 1355 O O . PHE A 1 176 ? -3.673 -6.866 7.944 1.00 91.44 176 PHE A O 1
ATOM 1362 N N . PRO A 1 177 ? -3.056 -8.808 8.898 1.00 93.62 177 PRO A N 1
ATOM 1363 C CA . PRO A 1 177 ? -4.314 -9.506 8.629 1.00 93.62 177 PRO A CA 1
ATOM 1364 C C . PRO A 1 177 ? -5.442 -9.030 9.559 1.00 93.62 177 PRO A C 1
ATOM 1366 O O . PRO A 1 177 ? -5.214 -8.763 10.738 1.00 93.62 177 PRO A O 1
ATOM 1369 N N . VAL A 1 178 ? -6.670 -8.974 9.035 1.00 93.12 178 VAL A N 1
ATOM 1370 C CA . VAL A 1 178 ? -7.872 -8.476 9.735 1.00 93.12 178 VAL A CA 1
ATOM 1371 C C . VAL A 1 178 ? -9.026 -9.475 9.700 1.00 93.12 178 VAL A C 1
ATOM 1373 O O . VAL A 1 178 ? -9.717 -9.662 10.699 1.00 93.12 178 VAL A O 1
ATOM 1376 N N . THR A 1 179 ? -9.267 -10.116 8.558 1.00 95.19 179 THR A N 1
ATOM 1377 C CA . THR A 1 179 ? -10.381 -11.058 8.371 1.00 95.19 179 THR A CA 1
ATOM 1378 C C . THR A 1 179 ? -10.074 -12.006 7.201 1.00 95.19 179 THR A C 1
ATOM 1380 O O . THR A 1 179 ? -8.939 -12.053 6.724 1.00 95.19 179 THR A O 1
ATOM 1383 N N . PHE A 1 180 ? -11.058 -12.776 6.747 1.00 97.06 180 PHE A N 1
ATOM 1384 C CA . PHE A 1 180 ? -10.996 -13.584 5.527 1.00 97.06 180 PHE A CA 1
ATOM 1385 C C . PHE A 1 180 ? -12.167 -13.208 4.621 1.00 97.06 180 PHE A C 1
ATOM 1387 O O . PHE A 1 180 ? -13.209 -12.790 5.130 1.00 97.06 180 PHE A O 1
ATOM 1394 N N . THR A 1 181 ? -12.006 -13.345 3.307 1.00 97.25 181 THR A N 1
ATOM 1395 C CA . THR A 1 181 ? -13.049 -13.041 2.318 1.00 97.25 181 THR A CA 1
ATOM 1396 C C . THR A 1 181 ? -14.216 -14.017 2.462 1.00 97.25 181 THR A C 1
ATOM 1398 O O . THR A 1 181 ? -14.056 -15.236 2.334 1.00 97.25 181 THR A O 1
ATOM 1401 N N . ASP A 1 182 ? -15.404 -13.489 2.725 1.00 97.81 182 ASP A N 1
ATOM 1402 C CA . ASP A 1 182 ? -16.631 -14.252 2.910 1.00 97.81 182 ASP A CA 1
ATOM 1403 C C . ASP A 1 182 ? -17.529 -14.016 1.700 1.00 97.81 182 ASP A C 1
ATOM 1405 O O . ASP A 1 182 ? -18.089 -12.936 1.530 1.00 97.81 182 ASP A O 1
ATOM 1409 N N . LYS A 1 183 ? -17.681 -15.038 0.858 1.00 97.69 183 LYS A N 1
ATOM 1410 C CA . LYS A 1 183 ? -18.432 -14.932 -0.391 1.00 97.69 183 LYS A CA 1
ATOM 1411 C C . LYS A 1 183 ? -19.908 -14.603 -0.198 1.00 97.69 183 LYS A C 1
ATOM 1413 O O . LYS A 1 183 ? -20.548 -14.173 -1.157 1.00 97.69 183 LYS A O 1
ATOM 1418 N N . ASP A 1 184 ? -20.462 -14.813 0.997 1.00 97.88 184 ASP A N 1
ATOM 1419 C CA . ASP A 1 184 ? -21.859 -14.522 1.309 1.00 97.88 184 ASP A CA 1
ATOM 1420 C C . ASP A 1 184 ? -22.095 -13.122 1.874 1.00 97.88 184 ASP A C 1
ATOM 1422 O O . ASP A 1 184 ? -23.226 -12.634 1.828 1.00 97.88 184 ASP A O 1
ATOM 1426 N N . VAL A 1 185 ? -21.022 -12.419 2.241 1.00 96.88 185 VAL A N 1
ATOM 1427 C CA . VAL A 1 185 ? -21.042 -11.002 2.637 1.00 96.88 185 VAL A CA 1
ATOM 1428 C C . VAL A 1 185 ? -20.443 -10.106 1.547 1.00 96.88 185 VAL A C 1
ATOM 1430 O O . VAL A 1 185 ? -21.016 -9.078 1.190 1.00 96.88 185 VAL A O 1
ATOM 1433 N N . ASP A 1 186 ? -19.312 -10.511 0.976 1.00 97.12 186 ASP A N 1
ATOM 1434 C CA . ASP A 1 186 ? -18.468 -9.723 0.079 1.00 97.12 186 ASP A CA 1
ATOM 1435 C C . ASP A 1 186 ? -18.903 -9.859 -1.391 1.00 97.12 186 ASP A C 1
ATOM 1437 O O . ASP A 1 186 ? -18.140 -10.301 -2.254 1.00 97.12 186 ASP A O 1
ATOM 1441 N N . LYS A 1 187 ? -20.161 -9.511 -1.683 1.00 96.19 187 LYS A N 1
ATOM 1442 C CA . LYS A 1 187 ? -20.734 -9.555 -3.040 1.00 96.19 187 LYS A CA 1
ATOM 1443 C C . LYS A 1 187 ? -20.156 -8.442 -3.935 1.00 96.19 187 LYS A C 1
ATOM 1445 O O . LYS A 1 187 ? -19.799 -7.372 -3.449 1.00 96.19 187 LYS A O 1
ATOM 1450 N N . VAL A 1 188 ? -20.084 -8.695 -5.247 1.00 95.31 188 VAL A N 1
ATOM 1451 C CA . VAL A 1 188 ? -19.603 -7.741 -6.272 1.00 95.31 188 VAL A CA 1
ATOM 1452 C C . VAL A 1 188 ? -20.367 -6.410 -6.194 1.00 95.31 188 VAL A C 1
ATOM 1454 O O . VAL A 1 188 ? -21.584 -6.408 -6.004 1.00 95.31 188 VAL A O 1
ATOM 1457 N N . ARG A 1 189 ? -19.666 -5.277 -6.352 1.00 92.00 189 ARG A N 1
ATOM 1458 C CA . ARG A 1 189 ? -20.272 -3.934 -6.309 1.00 92.00 189 ARG A CA 1
ATOM 1459 C C . ARG A 1 189 ? -21.284 -3.743 -7.450 1.00 92.00 189 ARG A C 1
ATOM 1461 O O . ARG A 1 189 ? -20.916 -3.831 -8.616 1.00 92.00 189 ARG A O 1
ATOM 1468 N N . THR A 1 190 ? -22.528 -3.403 -7.113 1.00 89.00 190 THR A N 1
ATOM 1469 C CA . THR A 1 190 ? -23.569 -2.975 -8.069 1.00 89.00 190 THR A CA 1
ATOM 1470 C C . THR A 1 190 ? -23.645 -1.455 -8.203 1.00 89.00 190 THR A C 1
ATOM 1472 O O . THR A 1 190 ? -23.694 -0.926 -9.309 1.00 89.00 190 THR A O 1
ATOM 1475 N N . ASP A 1 191 ? -23.622 -0.749 -7.073 1.00 87.06 191 ASP A N 1
ATOM 1476 C CA . ASP A 1 191 ? -23.932 0.680 -6.980 1.00 87.06 191 ASP A CA 1
ATOM 1477 C C . ASP A 1 191 ? -22.656 1.508 -6.803 1.00 87.06 191 ASP A C 1
ATOM 1479 O O . ASP A 1 191 ? -22.334 2.013 -5.727 1.00 87.06 191 ASP A O 1
ATOM 1483 N N . TRP A 1 192 ? -21.880 1.593 -7.880 1.00 91.62 192 TRP A N 1
ATOM 1484 C CA . TRP A 1 192 ? -20.574 2.246 -7.905 1.00 91.62 192 TRP A CA 1
ATOM 1485 C C . TRP A 1 192 ? -20.259 2.800 -9.302 1.00 91.62 192 TRP A C 1
ATOM 1487 O O . TRP A 1 192 ? -20.847 2.388 -10.302 1.00 91.62 192 TRP A O 1
ATOM 1497 N N . LYS A 1 193 ? -19.333 3.761 -9.372 1.00 93.94 193 LYS A N 1
ATOM 1498 C CA . LYS A 1 193 ? -18.874 4.384 -10.615 1.00 93.94 193 LYS A CA 1
ATOM 1499 C C . LYS A 1 193 ? -17.346 4.276 -10.702 1.00 93.94 193 LYS A C 1
ATOM 1501 O O . LYS A 1 193 ? -16.693 4.824 -9.816 1.00 93.94 193 LYS A O 1
ATOM 1506 N N . PRO A 1 194 ? -16.780 3.686 -11.773 1.00 95.62 194 PRO A N 1
ATOM 1507 C CA . PRO A 1 194 ? -15.337 3.647 -11.968 1.00 95.62 194 PRO A CA 1
ATOM 1508 C C . PRO A 1 194 ? -14.693 5.033 -11.952 1.00 95.62 194 PRO A C 1
ATOM 1510 O O . PRO A 1 194 ? -15.175 5.963 -12.613 1.00 95.62 194 PRO A O 1
ATOM 1513 N N . LEU A 1 195 ? -13.564 5.147 -11.256 1.00 95.38 195 LEU A N 1
ATOM 1514 C CA . LEU A 1 195 ? -12.700 6.329 -11.288 1.00 95.38 195 LEU A CA 1
ATOM 1515 C C . LEU A 1 195 ? -11.992 6.436 -12.648 1.00 95.38 195 LEU A C 1
ATOM 1517 O O . LEU A 1 195 ? -11.848 7.522 -13.209 1.00 95.38 195 LEU A O 1
ATOM 1521 N N . ASN A 1 196 ? -11.585 5.292 -13.206 1.00 95.62 196 ASN A N 1
ATOM 1522 C CA . ASN A 1 196 ? -10.961 5.155 -14.522 1.00 95.62 196 ASN A CA 1
ATOM 1523 C C . ASN A 1 196 ? -11.094 3.706 -15.055 1.00 95.62 196 ASN A C 1
ATOM 1525 O O . ASN A 1 196 ? -11.680 2.840 -14.413 1.00 95.62 196 ASN A O 1
ATOM 1529 N N . LYS A 1 197 ? -10.523 3.419 -16.234 1.00 95.88 197 LYS A N 1
ATOM 1530 C CA . LYS A 1 197 ? -10.613 2.096 -16.888 1.00 95.88 197 LYS A CA 1
ATOM 1531 C C . LYS A 1 197 ? -9.835 0.962 -16.202 1.00 95.88 197 LYS A C 1
ATOM 1533 O O . LYS A 1 197 ? -10.144 -0.200 -16.441 1.00 95.88 197 LYS A O 1
ATOM 1538 N N . LYS A 1 198 ? -8.804 1.265 -15.403 1.00 93.69 198 LYS A N 1
ATOM 1539 C CA . LYS A 1 198 ? -8.089 0.249 -14.605 1.00 93.69 198 LYS A CA 1
ATOM 1540 C C . LYS A 1 198 ? -8.962 -0.190 -13.436 1.00 93.69 198 LYS A C 1
ATOM 1542 O O . LYS A 1 198 ? -9.064 -1.376 -13.166 1.00 93.69 198 LYS A O 1
ATOM 1547 N N . ASP A 1 199 ? -9.592 0.788 -12.793 1.00 96.56 199 ASP A N 1
ATOM 1548 C CA . ASP A 1 199 ? -10.527 0.614 -11.686 1.00 96.56 199 ASP A CA 1
ATOM 1549 C C . ASP A 1 199 ? -11.755 -0.211 -12.120 1.00 96.56 199 ASP A C 1
ATOM 1551 O O . ASP A 1 199 ? -12.094 -1.213 -11.495 1.00 96.56 199 ASP A O 1
ATOM 1555 N N . GLU A 1 200 ? -12.333 0.127 -13.281 1.00 96.31 200 GLU A N 1
ATOM 1556 C CA . GLU A 1 200 ? -13.368 -0.659 -13.976 1.00 96.31 200 GLU A CA 1
ATOM 1557 C C . GLU A 1 200 ? -12.948 -2.124 -14.184 1.00 96.31 200 GLU A C 1
ATOM 1559 O O . GLU A 1 200 ? -13.667 -3.039 -13.783 1.00 96.31 200 GLU A O 1
ATOM 1564 N N . ALA A 1 201 ? -11.765 -2.353 -14.764 1.00 95.31 201 ALA A N 1
ATOM 1565 C CA . ALA A 1 201 ? -11.256 -3.697 -15.025 1.00 95.31 201 ALA A CA 1
ATOM 1566 C C . ALA A 1 201 ? -10.955 -4.485 -13.737 1.00 95.31 201 ALA A C 1
ATOM 1568 O O . ALA A 1 201 ? -11.245 -5.675 -13.678 1.00 95.31 201 ALA A O 1
ATOM 1569 N N . LEU A 1 202 ? -10.410 -3.839 -12.701 1.00 94.69 202 LEU A N 1
ATOM 1570 C CA . LEU A 1 202 ? -10.052 -4.498 -11.444 1.00 94.69 202 LEU A CA 1
ATOM 1571 C C . LEU A 1 202 ? -11.286 -4.873 -10.614 1.00 94.69 202 LEU A C 1
ATOM 1573 O O . LEU A 1 202 ? -11.300 -5.936 -9.999 1.00 94.69 202 LEU A O 1
ATOM 1577 N N . GLN A 1 203 ? -12.334 -4.044 -10.591 1.00 95.38 203 GLN A N 1
ATOM 1578 C CA . GLN A 1 203 ? -13.600 -4.415 -9.942 1.00 95.38 203 GLN A CA 1
ATOM 1579 C C . GLN A 1 203 ? -14.345 -5.511 -10.721 1.00 95.38 203 GLN A C 1
ATOM 1581 O O . GLN A 1 203 ? -15.003 -6.342 -10.101 1.00 95.38 203 GLN A O 1
ATOM 1586 N N . ALA A 1 204 ? -14.203 -5.565 -12.051 1.00 94.62 204 ALA A N 1
ATOM 1587 C CA . ALA A 1 204 ? -14.758 -6.641 -12.877 1.00 94.62 204 ALA A CA 1
ATOM 1588 C C . ALA A 1 204 ? -14.027 -7.996 -12.724 1.00 94.62 204 ALA A C 1
ATOM 1590 O O . ALA A 1 204 ? -14.625 -9.032 -12.997 1.00 94.62 204 ALA A O 1
ATOM 1591 N N . ASP A 1 205 ? -12.767 -7.995 -12.274 1.00 94.50 205 ASP A N 1
ATOM 1592 C CA . ASP A 1 205 ? -11.948 -9.196 -12.006 1.00 94.50 205 ASP A CA 1
ATOM 1593 C C . ASP A 1 205 ? -12.277 -9.867 -10.650 1.00 94.50 205 ASP A C 1
ATOM 1595 O O . ASP A 1 205 ? -11.789 -10.952 -10.337 1.00 94.50 205 ASP A O 1
ATOM 1599 N N . TYR A 1 206 ? -13.111 -9.235 -9.812 1.00 96.69 206 TYR A N 1
ATOM 1600 C CA . TYR A 1 206 ? -13.442 -9.744 -8.480 1.00 96.69 206 TYR A CA 1
ATOM 1601 C C . TYR A 1 206 ? -14.540 -10.823 -8.504 1.00 96.69 206 TYR A C 1
ATOM 1603 O O . TYR A 1 206 ? -15.729 -10.516 -8.596 1.00 96.69 206 TYR A O 1
ATOM 1611 N N . ASP A 1 207 ? -14.138 -12.086 -8.333 1.00 97.31 207 ASP A N 1
ATOM 1612 C CA . ASP A 1 207 ? -15.036 -13.230 -8.118 1.00 97.31 207 ASP A CA 1
ATOM 1613 C C . ASP A 1 207 ? -15.101 -13.643 -6.624 1.00 97.31 207 ASP A C 1
ATOM 1615 O O . ASP A 1 207 ? -14.125 -14.185 -6.091 1.00 97.31 207 ASP A O 1
ATOM 1619 N N . PRO A 1 208 ? -16.247 -13.453 -5.935 1.00 97.38 208 PRO A N 1
ATOM 1620 C CA . PRO A 1 208 ? -16.426 -13.874 -4.545 1.00 97.38 208 PRO A CA 1
ATOM 1621 C C . PRO A 1 208 ? -16.231 -15.378 -4.299 1.00 97.38 208 PRO A C 1
ATOM 1623 O O . PRO A 1 208 ? -15.813 -15.744 -3.202 1.00 97.38 208 PRO A O 1
ATOM 1626 N N . GLU A 1 209 ? -16.529 -16.255 -5.266 1.00 97.81 209 GLU A N 1
ATOM 1627 C CA . GLU A 1 209 ? -16.330 -17.706 -5.115 1.00 97.81 209 GLU A CA 1
ATOM 1628 C C . GLU A 1 209 ? -14.837 -18.054 -5.158 1.00 97.81 209 GLU A C 1
ATOM 1630 O O . GLU A 1 209 ? -14.345 -18.742 -4.262 1.00 97.81 209 GLU A O 1
ATOM 1635 N N . PHE A 1 210 ? -14.096 -17.531 -6.144 1.00 97.25 210 PHE A N 1
ATOM 1636 C CA . PHE A 1 210 ? -12.644 -17.717 -6.251 1.00 97.25 210 PHE A CA 1
ATOM 1637 C C . PHE A 1 210 ? -11.882 -17.165 -5.039 1.00 97.25 210 PHE A C 1
ATOM 1639 O O . PHE A 1 210 ? -10.97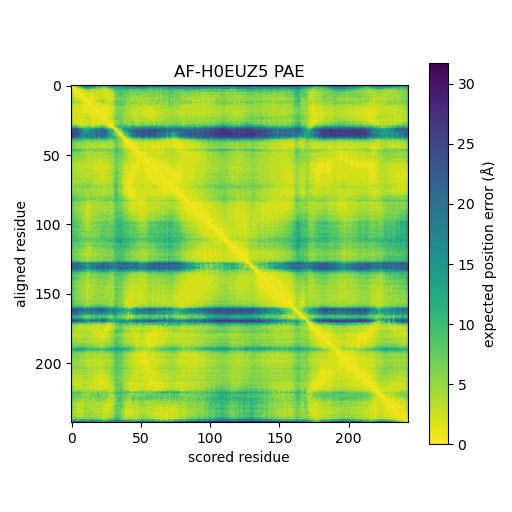0 -17.819 -4.529 1.00 97.25 210 PHE A O 1
ATOM 1646 N N . TYR A 1 211 ? -12.255 -15.978 -4.553 1.00 96.38 211 TYR A N 1
ATOM 1647 C CA . TYR A 1 211 ? -11.581 -15.350 -3.416 1.00 96.38 211 TYR A CA 1
ATOM 1648 C C . TYR A 1 211 ? -12.043 -15.873 -2.045 1.00 96.38 211 TYR A C 1
ATOM 1650 O O . TYR A 1 211 ? -11.464 -15.470 -1.034 1.00 96.38 211 TYR A O 1
ATOM 1658 N N . HIS A 1 212 ? -13.033 -16.766 -1.949 1.00 97.88 212 HIS A N 1
ATOM 1659 C CA . HIS A 1 212 ? -13.556 -17.211 -0.654 1.00 97.88 212 HIS A CA 1
ATOM 1660 C C . HIS A 1 212 ? -12.483 -17.859 0.243 1.00 97.88 212 HIS A C 1
ATOM 1662 O O . HIS A 1 212 ? -11.723 -18.731 -0.175 1.00 97.88 212 HIS A O 1
ATOM 1668 N N . GLY A 1 213 ? -12.418 -17.434 1.507 1.00 96.44 213 GLY A N 1
ATOM 1669 C CA . GLY A 1 213 ? -11.443 -17.927 2.481 1.00 96.44 213 GLY A CA 1
ATOM 1670 C C . GLY A 1 213 ? -10.022 -17.380 2.296 1.00 96.44 213 GLY A C 1
ATOM 1671 O O . GLY A 1 213 ? -9.142 -17.730 3.084 1.00 96.44 213 GLY A O 1
ATOM 1672 N N . THR A 1 214 ? -9.774 -16.507 1.311 1.00 96.56 214 THR A N 1
ATOM 1673 C CA . THR A 1 214 ? -8.488 -15.798 1.196 1.00 96.56 214 THR A CA 1
ATOM 1674 C C . THR A 1 214 ? -8.304 -14.788 2.339 1.00 96.56 214 THR A C 1
ATOM 1676 O O . THR A 1 214 ? -9.294 -14.259 2.854 1.00 96.56 214 THR A O 1
ATOM 1679 N N . PRO A 1 215 ? -7.062 -14.512 2.783 1.00 96.56 215 PRO A N 1
ATOM 1680 C CA . PRO A 1 215 ? -6.808 -13.519 3.822 1.00 96.56 215 PRO A CA 1
ATOM 1681 C C . PRO A 1 215 ? -7.127 -12.095 3.361 1.00 96.56 215 PRO A C 1
ATOM 1683 O O . PRO A 1 215 ? -6.757 -11.682 2.264 1.00 96.56 215 PRO A O 1
ATOM 1686 N N . VAL A 1 216 ? -7.730 -11.316 4.256 1.00 96.12 216 VAL A N 1
ATOM 1687 C CA . VAL A 1 216 ? -7.943 -9.874 4.106 1.00 96.12 216 VAL A CA 1
ATOM 1688 C C . VAL A 1 216 ? -6.991 -9.157 5.047 1.00 96.12 216 VAL A C 1
ATOM 1690 O O . VAL A 1 216 ? -7.023 -9.382 6.261 1.00 96.12 216 VAL A O 1
ATOM 1693 N N . ALA A 1 217 ? -6.161 -8.278 4.496 1.00 95.19 217 ALA A N 1
ATOM 1694 C CA . ALA A 1 217 ? -5.176 -7.504 5.237 1.00 95.19 217 ALA A CA 1
ATOM 1695 C C . ALA A 1 217 ? -5.308 -6.008 4.939 1.00 95.19 217 ALA A C 1
ATOM 1697 O O . ALA A 1 217 ? -5.689 -5.619 3.835 1.00 95.19 217 ALA A O 1
ATOM 1698 N N . LEU A 1 218 ? -4.967 -5.182 5.926 1.00 93.56 218 LEU A N 1
ATOM 1699 C CA . LEU A 1 218 ? -4.916 -3.723 5.822 1.00 93.56 218 LEU A CA 1
ATOM 1700 C C . LEU A 1 218 ? -3.484 -3.220 6.039 1.00 93.56 218 LEU A C 1
ATOM 1702 O O . LEU A 1 218 ? -2.552 -4.010 6.207 1.00 93.56 218 LEU A O 1
ATOM 1706 N N . GLN A 1 219 ? -3.305 -1.899 6.019 1.00 91.19 219 GLN A N 1
ATOM 1707 C CA . GLN A 1 219 ? -2.013 -1.241 6.172 1.00 91.19 219 GLN A CA 1
ATOM 1708 C C . GLN A 1 219 ? -2.130 0.006 7.063 1.00 91.19 219 GLN A C 1
ATOM 1710 O O . GLN A 1 219 ? -2.993 0.845 6.830 1.00 91.19 219 GLN A O 1
ATOM 1715 N N . CYS A 1 220 ? -1.232 0.129 8.040 1.00 86.94 220 CYS A N 1
ATOM 1716 C CA . CYS A 1 220 ? -0.926 1.351 8.796 1.00 86.94 220 CYS A CA 1
ATOM 1717 C C . CYS A 1 220 ? 0.314 2.010 8.142 1.00 86.94 220 CYS A C 1
ATOM 1719 O O . CYS A 1 220 ? 1.149 1.281 7.604 1.00 86.94 220 CYS A O 1
ATOM 1721 N N . VAL A 1 221 ? 0.375 3.342 8.052 1.00 86.25 221 VAL A N 1
ATOM 1722 C CA . VAL A 1 221 ? 1.253 4.207 7.211 1.00 86.25 221 VAL A CA 1
ATOM 1723 C C . VAL A 1 221 ? 1.712 5.439 8.038 1.00 86.25 221 VAL A C 1
ATOM 1725 O O . VAL A 1 221 ? 1.848 5.242 9.232 1.00 86.25 221 VAL A O 1
ATOM 1728 N N . GLY A 1 222 ? 1.922 6.658 7.468 1.00 77.44 222 GLY A N 1
ATOM 1729 C CA . GLY A 1 222 ? 1.969 8.032 8.074 1.00 77.44 222 GLY A CA 1
ATOM 1730 C C . GLY A 1 222 ? 3.243 8.953 8.021 1.00 77.44 222 GLY A C 1
ATOM 1731 O O . GLY A 1 222 ? 3.785 9.195 6.940 1.00 77.44 222 GLY A O 1
ATOM 1732 N N . ARG A 1 223 ? 3.735 9.503 9.161 1.00 74.12 223 ARG A N 1
ATOM 1733 C CA . ARG A 1 223 ? 4.997 10.279 9.410 1.00 74.12 223 ARG A CA 1
ATOM 1734 C C . ARG A 1 223 ? 6.300 9.453 9.571 1.00 74.12 223 ARG A C 1
ATOM 1736 O O . ARG A 1 223 ? 6.422 8.629 10.466 1.00 74.12 223 ARG A O 1
ATOM 1743 N N . ARG A 1 224 ? 7.319 9.730 8.749 1.00 73.12 224 ARG A N 1
ATOM 1744 C CA . ARG A 1 224 ? 8.650 9.067 8.729 1.00 73.12 224 ARG A CA 1
ATOM 1745 C C . ARG A 1 224 ? 9.410 9.109 10.079 1.00 73.12 224 ARG A C 1
ATOM 1747 O O . ARG A 1 224 ? 9.477 10.173 10.688 1.00 73.12 224 ARG A O 1
ATOM 1754 N N . LEU A 1 225 ? 10.150 8.030 10.386 1.00 74.31 225 LEU A N 1
ATOM 1755 C CA . LEU A 1 225 ? 10.991 7.799 11.585 1.00 74.31 225 LEU A CA 1
ATOM 1756 C C . LEU A 1 225 ? 10.236 7.385 12.869 1.00 74.31 225 LEU A C 1
ATOM 1758 O O . LEU A 1 225 ? 10.759 7.613 13.955 1.00 74.31 225 LEU A O 1
ATOM 1762 N N . GLU A 1 226 ? 9.035 6.808 12.784 1.00 75.50 226 GLU A N 1
ATOM 1763 C CA . GLU A 1 226 ? 8.244 6.432 13.972 1.00 75.50 226 GLU A CA 1
ATOM 1764 C C . GLU A 1 226 ? 7.943 4.911 14.024 1.00 75.50 226 GLU A C 1
ATOM 1766 O O . GLU A 1 226 ? 6.820 4.482 14.290 1.00 75.50 226 GLU A O 1
ATOM 1771 N N . ASP A 1 227 ? 8.973 4.091 13.757 1.00 79.00 227 ASP A N 1
ATOM 1772 C CA . ASP A 1 227 ? 8.890 2.642 13.495 1.00 79.00 227 ASP A CA 1
ATOM 1773 C C . ASP A 1 227 ? 8.193 1.792 14.547 1.00 79.00 227 ASP A C 1
ATOM 1775 O O . ASP A 1 227 ? 7.307 0.998 14.209 1.00 79.00 227 ASP A O 1
ATOM 1779 N N . GLU A 1 228 ? 8.568 1.962 15.804 1.00 77.12 228 GLU A N 1
ATOM 1780 C CA . GLU A 1 228 ? 7.971 1.246 16.919 1.00 77.12 228 GLU A CA 1
ATOM 1781 C C . GLU A 1 228 ? 6.500 1.640 17.050 1.00 77.12 228 GLU A C 1
ATOM 1783 O O . GLU A 1 228 ? 5.653 0.751 17.053 1.00 77.12 228 GLU A O 1
ATOM 1788 N N . LYS A 1 229 ? 6.163 2.940 16.971 1.00 74.25 229 LYS A N 1
ATOM 1789 C CA . LYS A 1 229 ? 4.767 3.403 17.080 1.00 74.25 229 LYS A CA 1
ATOM 1790 C C . LYS A 1 229 ? 3.822 2.690 16.119 1.00 74.25 229 LYS A C 1
ATOM 1792 O O . LYS A 1 229 ? 2.696 2.403 16.505 1.00 74.25 229 LYS A O 1
ATOM 1797 N N . VAL A 1 230 ? 4.229 2.417 14.878 1.00 80.94 230 VAL A N 1
ATOM 1798 C CA . VAL A 1 230 ? 3.373 1.688 13.923 1.00 80.94 230 VAL A CA 1
ATOM 1799 C C . VAL A 1 230 ? 3.273 0.202 14.251 1.00 80.94 230 VAL A C 1
ATOM 1801 O O . VAL A 1 230 ? 2.209 -0.380 14.047 1.00 80.94 230 VAL A O 1
ATOM 1804 N N . LEU A 1 231 ? 4.318 -0.423 14.797 1.00 83.94 231 LEU A N 1
ATOM 1805 C CA . LEU A 1 231 ? 4.201 -1.778 15.345 1.00 83.94 231 LEU A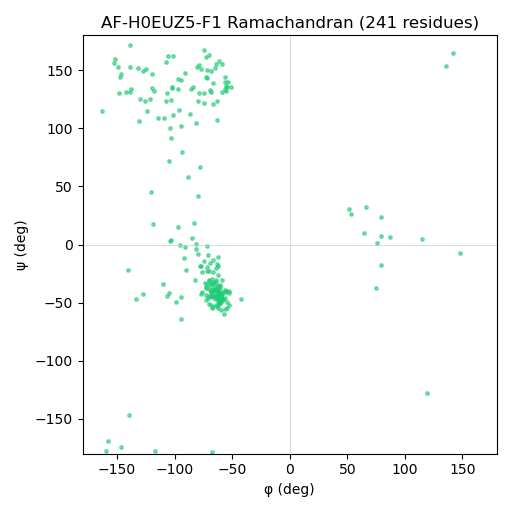 CA 1
ATOM 1806 C C . LEU A 1 231 ? 3.244 -1.804 16.545 1.00 83.94 231 LEU A C 1
ATOM 1808 O O . LEU A 1 231 ? 2.355 -2.652 16.581 1.00 83.94 231 LEU A O 1
ATOM 1812 N N . ASP A 1 232 ? 3.351 -0.835 17.455 1.00 81.94 232 ASP A N 1
ATOM 1813 C CA . ASP A 1 232 ? 2.466 -0.681 18.614 1.00 81.94 232 ASP A CA 1
ATOM 1814 C C . ASP A 1 232 ? 1.018 -0.370 18.195 1.00 81.94 232 ASP A C 1
ATOM 1816 O O . ASP A 1 232 ? 0.073 -0.913 18.762 1.00 81.94 232 ASP A O 1
ATOM 1820 N N . MET A 1 233 ? 0.812 0.450 17.159 1.00 82.81 233 MET A N 1
ATOM 1821 C CA . MET A 1 233 ? -0.513 0.711 16.588 1.00 82.81 233 MET A CA 1
ATOM 1822 C C . MET A 1 233 ? -1.096 -0.520 15.900 1.00 82.81 233 MET A C 1
ATOM 1824 O O . MET A 1 233 ? -2.286 -0.784 16.051 1.00 82.81 233 MET A O 1
ATOM 1828 N N . VAL A 1 234 ? -0.281 -1.314 15.206 1.00 87.12 234 VAL A N 1
ATOM 1829 C CA . VAL A 1 234 ? -0.716 -2.604 14.656 1.00 87.12 234 VAL A CA 1
ATOM 1830 C C . VAL A 1 234 ? -1.018 -3.613 15.768 1.00 87.12 234 VAL A C 1
ATOM 1832 O O . VAL A 1 234 ? -1.976 -4.371 15.627 1.00 87.12 234 VAL A O 1
ATOM 1835 N N . GLU A 1 235 ? -0.306 -3.596 16.899 1.00 86.88 235 GLU A N 1
ATOM 1836 C CA . GLU A 1 235 ? -0.688 -4.382 18.079 1.00 86.88 235 GLU A CA 1
ATOM 1837 C C . GLU A 1 235 ? -2.011 -3.887 18.692 1.00 86.88 235 GLU A C 1
ATOM 1839 O O . GLU A 1 235 ? -2.889 -4.704 18.972 1.00 86.88 235 GLU A O 1
ATOM 1844 N N . ILE A 1 236 ? -2.207 -2.575 18.845 1.00 86.50 236 ILE A N 1
ATOM 1845 C CA . ILE A 1 236 ? -3.466 -1.973 19.316 1.00 86.50 236 ILE A CA 1
ATOM 1846 C C . ILE A 1 236 ? -4.632 -2.374 18.403 1.00 86.50 236 ILE A C 1
ATOM 1848 O O . ILE A 1 236 ? -5.658 -2.839 18.899 1.00 86.50 236 ILE A O 1
ATOM 1852 N N . ILE A 1 237 ? -4.468 -2.275 17.080 1.00 86.69 237 ILE A N 1
ATOM 1853 C CA . ILE A 1 237 ? -5.471 -2.697 16.093 1.00 86.69 237 ILE A CA 1
ATOM 1854 C C . ILE A 1 237 ? -5.734 -4.206 16.202 1.00 86.69 237 ILE A C 1
ATOM 1856 O O . ILE A 1 237 ? -6.889 -4.623 16.297 1.00 86.69 237 ILE A O 1
ATOM 1860 N N . ALA A 1 238 ? -4.687 -5.033 16.245 1.00 87.62 238 ALA A N 1
ATOM 1861 C CA . ALA A 1 238 ? -4.817 -6.485 16.359 1.00 87.62 238 ALA A CA 1
ATOM 1862 C C . ALA A 1 238 ? -5.459 -6.922 17.686 1.00 87.62 238 ALA A C 1
ATOM 1864 O O . ALA A 1 238 ? -6.149 -7.939 17.716 1.00 87.62 238 ALA A O 1
ATOM 1865 N N . ASN A 1 239 ? -5.264 -6.171 18.772 1.00 86.88 239 ASN A N 1
ATOM 1866 C CA . ASN A 1 239 ? -5.916 -6.405 20.058 1.00 86.88 239 ASN A CA 1
ATOM 1867 C C . ASN A 1 239 ? -7.374 -5.924 20.049 1.00 86.88 239 ASN A C 1
ATOM 1869 O O . ASN A 1 239 ? -8.245 -6.678 20.475 1.00 86.88 239 ASN A O 1
ATOM 1873 N N . ALA A 1 240 ? -7.678 -4.754 19.483 1.00 86.44 240 ALA A N 1
ATOM 1874 C CA . ALA A 1 240 ? -9.051 -4.265 19.331 1.00 86.44 240 ALA A CA 1
ATOM 1875 C C . ALA A 1 240 ? -9.910 -5.188 18.440 1.00 86.44 240 ALA A C 1
ATOM 1877 O O . ALA A 1 240 ? -11.082 -5.415 18.734 1.00 86.44 240 ALA A O 1
ATOM 1878 N N . LEU A 1 241 ? -9.323 -5.784 17.395 1.00 87.00 241 LEU A N 1
ATOM 1879 C CA . LEU A 1 241 ? -9.971 -6.778 16.524 1.00 87.00 241 LEU A CA 1
ATOM 1880 C C . LEU A 1 241 ? -10.212 -8.148 17.198 1.00 87.00 241 LEU A C 1
ATOM 1882 O O . LEU A 1 241 ? -10.901 -8.990 16.622 1.00 87.00 241 LEU A O 1
ATOM 1886 N N . ARG A 1 242 ? -9.671 -8.390 18.401 1.00 81.00 242 ARG A N 1
ATOM 1887 C CA . ARG A 1 242 ? -9.898 -9.611 19.206 1.00 81.00 242 ARG A CA 1
ATOM 1888 C C . ARG A 1 242 ? -11.011 -9.451 20.260 1.00 81.00 242 ARG A C 1
ATOM 1890 O O . ARG A 1 242 ? -11.255 -10.406 20.996 1.00 81.00 242 ARG A O 1
ATOM 1897 N N . MET A 1 243 ? -11.646 -8.274 20.364 1.00 49.41 243 MET A N 1
ATOM 1898 C CA . MET A 1 243 ? -12.575 -7.886 21.448 1.00 49.41 243 MET A CA 1
ATOM 1899 C C . MET A 1 243 ? -14.020 -7.699 20.996 1.00 49.41 243 MET A C 1
ATOM 1901 O O . MET A 1 243 ? -14.916 -7.881 21.851 1.00 49.41 243 MET A O 1
#

Secondary structure (DSSP, 8-state):
----S------SSSTTHHHHHHTT--EEE-----PPPSS--EEEE--SB-SS-BPPHHHHHHHHHHHHHHHHTT-EEEE---TTHHHHHHHHHHHHHHHHHHHHHHHHHHTT----GGGHHHHHHHTTT--SS--HHHHHHHHHHHHHHHHHHHHHHHHTTGGGPPPPP--SEEEEEEEE--TTTSPPPSS---SSHHHHHHHHT--TTTTTT-EEEEEE--STT-HHHHHHHHHHHHHHTT-

pLDDT: mean 87.09, std 10.82, range [37.22, 97.88]

Foldseek 3Di:
DCPDPDDDDDDDPQVFQVVCQQQQHKGWDAFAADDADPDAAEEEDQQFALLQAGDALVQNVLSVLLQVLSVVVVHHYDYDHNPCSVVVVVLSLLVCLQVVLQQPVQVCVVVVHDQDPVNVSNVVNVVVPNHNHDDPVVVVVSVVVNVVVVVVQVVVQCVVCPPNRDGHDFDDKMKHWQAAQALVRRDQDDPDDASDPVNVVVSVPDDSVVRGRGTGMDITHGDGHHGNNRVVVNVSSVVSSVD

InterPro domains:
  IPR023631 Amidase signature domain [PF01425] (2-32)
  IPR023631 Amidase signature domain [PF01425] (38-160)
  IPR036928 Amidase signature (AS) superfamily [G3DSA:3.90.1300.10] (1-34)
  IPR036928 Amidase signature (AS) superfamily [G3DSA:3.90.1300.10] (35-243)
  IPR036928 Amidase signature (AS) superfamily [SSF75304] (2-240)

Solvent-accessible surface area (backbone atoms only — not comparable to full-atom values): 13649 Å² total; per-residue (Å²): 136,83,93,62,100,74,87,86,81,64,63,88,93,41,66,36,37,53,63,16,27,69,68,49,32,67,23,74,48,81,66,40,82,37,83,71,77,100,65,83,49,40,38,70,40,70,65,56,46,45,70,53,44,67,58,57,50,47,52,35,51,42,47,53,51,51,49,54,23,39,47,74,72,62,32,46,73,46,85,41,81,47,79,65,36,48,59,53,53,49,54,50,49,54,47,49,21,42,54,49,8,10,65,44,55,53,61,33,66,76,67,76,50,80,85,49,81,91,46,49,61,19,52,55,36,24,75,72,68,32,68,66,55,76,56,71,65,59,54,48,50,53,51,48,54,54,51,48,54,56,45,53,56,48,51,59,44,57,56,52,31,53,96,83,43,67,56,57,61,43,7,23,44,35,24,38,55,74,52,55,30,44,48,91,75,30,54,75,88,79,92,75,76,67,79,41,73,66,25,43,51,56,63,70,67,58,50,37,78,82,44,42,71,38,44,29,45,53,72,51,40,74,47,84,37,24,32,48,32,35,54,53,47,51,48,51,50,58,51,36,73,75,111

Sequence (243 aa):
MRGSPLGVGTDIGGSIRIPSAFNGLYGLKPTGTINPPSRKLRFGIISDNDGEISAHPPIVRGLAMTKKALEKAGHEVFEWSPNNHPEMVREMNNSFYTLGGAAILGLTKEHDEPVFGSMKSYERAYEQGEHGTLGPTKLREMITARNGFQKEYLDRWNATAEDGNQIMDDYPACTFPVTFTDKDVDKVRTDWKPLNKKDEALQADYDPEFYHGTPVALQCVGRRLEDEKVLDMVEIIANALRM

Mean predicted aligned error: 6.23 Å

Nearest PDB structures (foldseek):
  8wv2-assembly1_D  TM=8.890E-01  e=8.406E-14  Candida parapsilosis
  6kvr-assembly1_B  TM=8.355E-01  e=8.726E-10  Candida albicans
  4hbp-assembly1_A  TM=6.870E-01  e=9.272E-07  Rattus norvegicus
  8s7z-assembly1_A  TM=5.789E-01  e=9.668E-06  metagenome
  8s7z-assembly2_D  TM=4.742E-01  e=6.981E-06  metagenome

Radius of gyration: 20.05 Å; Cα contacts (8 Å, |Δi|>4): 358; chains: 1; bounding box: 47×48×52 Å